Protein AF-A0A960G3W5-F1 (afdb_monomer_lite)

Secondary structure (DSSP, 8-state):
----------HHHHHHHHHHHHHHHHTPPPS--SS--HHHHHHHHHHHHHHHHHHHHHHHHHHHHTTHHHHTT-SSHHHHHHHHHT--HHHHHHHHHHHHHGGG-HHHHHHHHHTSS-HHHHHHHHHHHHTS-TTS-HHHHHHHHHHHHHHHTTS-HHHHHHHHHHHHHHH--HHHHHHHHHHHHHHHHHHHHHT-EEEEEE-SSS-EEEEEE--HHHHHHHHHHHHHHHS-----TT--TTTS----S---HHHHHHHHHHHHT-

Structure (mmCIF, N/CA/C/O backbone):
data_AF-A0A960G3W5-F1
#
_entry.id   AF-A0A960G3W5-F1
#
loop_
_atom_site.group_PDB
_atom_site.id
_atom_site.type_symbol
_atom_site.label_atom_id
_atom_site.label_alt_id
_atom_site.label_comp_id
_atom_site.label_asym_id
_atom_site.label_entity_id
_atom_site.label_seq_id
_atom_site.pdbx_PDB_ins_code
_atom_site.Cartn_x
_atom_site.Cartn_y
_atom_site.Cartn_z
_atom_site.occupancy
_atom_site.B_iso_or_equiv
_atom_site.auth_seq_id
_atom_site.auth_comp_id
_atom_site.auth_asym_id
_atom_site.auth_atom_id
_atom_site.pdbx_PDB_model_num
ATOM 1 N N . MET A 1 1 ? -25.927 31.455 -12.213 1.00 34.28 1 MET A N 1
ATOM 2 C CA . MET A 1 1 ? -24.634 30.912 -11.748 1.00 34.28 1 MET A CA 1
ATOM 3 C C . MET A 1 1 ? -24.948 29.846 -10.721 1.00 34.28 1 MET A C 1
ATOM 5 O O . MET A 1 1 ? -25.249 30.176 -9.584 1.00 34.28 1 MET A O 1
ATOM 9 N N . SER A 1 2 ? -25.055 28.601 -11.182 1.00 33.09 2 SER A N 1
ATOM 10 C CA . SER A 1 2 ? -25.478 27.469 -10.361 1.00 33.09 2 SER A CA 1
ATOM 11 C C . SER A 1 2 ? -24.277 26.974 -9.568 1.00 33.09 2 SER A C 1
ATOM 13 O O . SER A 1 2 ? -23.243 26.682 -10.166 1.00 33.09 2 SER A O 1
ATOM 15 N N . ALA A 1 3 ? -24.406 26.936 -8.244 1.00 38.06 3 ALA A N 1
ATOM 16 C CA . ALA A 1 3 ? -23.411 26.353 -7.361 1.00 38.06 3 ALA A CA 1
ATOM 17 C C . ALA A 1 3 ? -23.227 24.879 -7.734 1.00 38.06 3 ALA A C 1
ATOM 19 O O . ALA A 1 3 ? -24.182 24.099 -7.743 1.00 38.06 3 ALA A O 1
ATOM 20 N N . LEU A 1 4 ? -21.993 24.543 -8.089 1.00 36.53 4 LEU A N 1
ATOM 21 C CA . LEU A 1 4 ? -21.516 23.192 -8.306 1.00 36.53 4 LEU A CA 1
ATOM 22 C C . LEU A 1 4 ? -21.456 22.550 -6.914 1.00 36.53 4 LEU A C 1
ATOM 24 O O . LEU A 1 4 ? -20.493 22.714 -6.172 1.00 36.53 4 LEU A O 1
ATOM 28 N N . LEU A 1 5 ? -22.571 21.942 -6.502 1.00 37.31 5 LEU A N 1
ATOM 29 C CA . LEU A 1 5 ? -22.624 21.018 -5.374 1.00 37.31 5 LEU A CA 1
ATOM 30 C C . LEU A 1 5 ? -21.833 19.780 -5.793 1.00 37.31 5 LEU A C 1
ATOM 32 O O . LEU A 1 5 ? -22.400 18.783 -6.238 1.00 37.31 5 LEU A O 1
ATOM 36 N N . ASP A 1 6 ? -20.509 19.885 -5.712 1.00 41.75 6 ASP A N 1
ATOM 37 C CA . ASP A 1 6 ? -19.636 18.729 -5.756 1.00 41.75 6 ASP A CA 1
ATOM 38 C C . ASP A 1 6 ? -20.057 17.806 -4.616 1.00 41.75 6 ASP A C 1
ATOM 40 O O . ASP A 1 6 ? -19.996 18.155 -3.434 1.00 41.75 6 ASP A O 1
ATOM 44 N N . LEU A 1 7 ? -20.548 16.633 -5.007 1.00 40.25 7 LEU A N 1
ATOM 45 C CA . LEU A 1 7 ? -20.847 15.489 -4.159 1.00 40.25 7 LEU A CA 1
ATOM 46 C C . LEU A 1 7 ? -19.545 14.997 -3.511 1.00 40.25 7 LEU A C 1
ATOM 48 O O . LEU A 1 7 ? -19.016 13.934 -3.839 1.00 40.25 7 LEU A O 1
ATOM 52 N N . HIS A 1 8 ? -19.016 15.767 -2.563 1.00 49.59 8 HIS A N 1
ATOM 53 C CA . HIS A 1 8 ? -18.227 15.186 -1.497 1.00 49.59 8 HIS A CA 1
ATOM 54 C C . HIS A 1 8 ? -19.125 14.155 -0.796 1.00 49.59 8 HIS A C 1
ATOM 56 O O . HIS A 1 8 ? -20.301 14.449 -0.563 1.00 49.59 8 HIS A O 1
ATOM 62 N N . PRO A 1 9 ? -18.626 12.942 -0.483 1.00 54.41 9 PRO A N 1
ATOM 63 C CA . PRO A 1 9 ? -19.363 12.032 0.391 1.00 54.41 9 PRO A CA 1
ATOM 64 C C . PRO A 1 9 ? -19.787 12.842 1.612 1.00 54.41 9 PRO A C 1
ATOM 66 O O . PRO A 1 9 ? -18.921 13.515 2.170 1.00 54.41 9 PRO A O 1
ATOM 69 N N . ASP A 1 10 ? -21.084 12.853 1.946 1.00 63.94 10 ASP A N 1
ATOM 70 C CA . ASP A 1 10 ? -21.635 13.715 2.997 1.00 63.94 10 ASP A CA 1
ATOM 71 C C . ASP A 1 10 ? -20.718 13.648 4.220 1.00 63.94 10 ASP A C 1
ATOM 73 O O . ASP A 1 10 ? -20.622 12.617 4.896 1.00 63.94 10 ASP A O 1
ATOM 77 N N . ALA A 1 11 ? -19.946 14.719 4.424 1.00 69.31 11 ALA A N 1
ATOM 78 C CA . ALA A 1 11 ? -18.871 14.723 5.399 1.00 69.31 11 ALA A CA 1
ATOM 79 C C . ALA A 1 11 ? -19.450 14.458 6.793 1.00 69.31 11 ALA A C 1
ATOM 81 O O . ALA A 1 11 ? -18.806 13.799 7.607 1.00 69.31 11 ALA A O 1
ATOM 82 N N . ALA A 1 12 ? -20.698 14.881 7.028 1.00 76.06 12 ALA A N 1
ATOM 83 C CA . ALA A 1 12 ? -21.435 14.599 8.249 1.00 76.06 12 ALA A CA 1
ATOM 84 C C . ALA A 1 12 ? -21.692 13.094 8.430 1.00 76.06 12 ALA A C 1
ATOM 86 O O . ALA A 1 12 ? -21.477 12.565 9.520 1.00 76.06 12 ALA A O 1
ATOM 87 N N . GLY A 1 13 ? -22.069 12.385 7.363 1.00 85.12 13 GLY A N 1
ATOM 88 C CA . GLY A 1 13 ? -22.281 10.936 7.382 1.00 85.12 13 GLY A CA 1
ATOM 89 C C . GLY A 1 13 ? -21.006 10.143 7.689 1.00 85.12 13 GLY A C 1
ATOM 90 O O . GLY A 1 13 ? -21.018 9.255 8.544 1.00 85.12 13 GLY A O 1
ATOM 91 N N . VAL A 1 14 ? -19.883 10.478 7.042 1.00 86.62 14 VAL A N 1
ATOM 92 C CA . VAL A 1 14 ? -18.601 9.785 7.284 1.00 86.62 14 VAL A CA 1
ATOM 93 C C . VAL A 1 14 ? -18.054 10.090 8.680 1.00 86.62 14 VAL A C 1
ATOM 95 O O . VAL A 1 14 ? -17.610 9.175 9.373 1.00 86.62 14 VAL A O 1
ATOM 98 N N . LEU A 1 15 ? -18.110 11.351 9.121 1.00 90.12 15 LEU A N 1
ATOM 99 C CA . LEU A 1 15 ? -17.671 11.737 10.465 1.00 90.12 15 LEU A CA 1
ATOM 100 C C . LEU A 1 15 ? -18.545 11.102 11.554 1.00 90.12 15 LEU A C 1
ATOM 102 O O . LEU A 1 15 ? -18.005 10.630 12.551 1.00 90.12 15 LEU A O 1
ATOM 106 N N . GLY A 1 16 ? -19.863 11.022 11.350 1.00 91.00 16 GLY A N 1
ATOM 107 C CA . GLY A 1 16 ? -20.778 10.336 12.264 1.00 91.00 16 GLY A CA 1
ATOM 108 C C . GLY A 1 16 ? -20.486 8.837 12.379 1.00 91.00 16 GLY A C 1
ATOM 109 O O . GLY A 1 16 ? -20.438 8.300 13.484 1.00 91.00 16 GLY A O 1
ATOM 110 N N . MET A 1 17 ? -20.208 8.165 11.255 1.00 92.69 17 MET A N 1
ATOM 111 C CA . MET A 1 17 ? -19.790 6.759 11.255 1.00 92.69 17 MET A CA 1
ATOM 112 C C . MET A 1 17 ? -18.484 6.547 12.037 1.00 92.69 17 MET A C 1
ATOM 114 O O . MET A 1 17 ? -18.416 5.648 12.874 1.00 92.69 17 MET A O 1
ATOM 118 N N . LEU A 1 18 ? -17.468 7.387 11.815 1.00 93.81 18 LEU A N 1
ATOM 119 C CA . LEU A 1 18 ? -16.195 7.305 12.542 1.00 93.81 18 LEU A CA 1
ATOM 120 C C . LEU A 1 18 ? -16.357 7.614 14.037 1.00 93.81 18 LEU A C 1
ATOM 122 O O . LEU A 1 18 ? -15.737 6.947 14.862 1.00 93.81 18 LEU A O 1
ATOM 126 N N . ALA A 1 19 ? -17.220 8.567 14.400 1.00 93.06 19 ALA A N 1
ATOM 127 C CA . ALA A 1 19 ? -17.549 8.847 15.796 1.00 93.06 19 ALA A CA 1
ATOM 128 C C . ALA A 1 19 ? -18.177 7.626 16.491 1.00 93.06 19 ALA A C 1
ATOM 130 O O . ALA A 1 19 ? -17.801 7.306 17.615 1.00 93.06 19 ALA A O 1
ATOM 131 N N . GLY A 1 20 ? -19.063 6.896 15.803 1.00 94.62 20 GLY A N 1
ATOM 132 C CA . GLY A 1 20 ? -19.623 5.641 16.313 1.00 94.62 20 GLY A CA 1
ATOM 133 C C . GLY A 1 20 ? -18.569 4.547 16.525 1.00 94.62 20 GLY A C 1
ATOM 134 O O . GLY A 1 20 ? -18.624 3.831 17.520 1.00 94.62 20 GLY A O 1
ATOM 135 N N . VAL A 1 21 ? -17.577 4.444 15.633 1.00 93.81 21 VAL A N 1
ATOM 136 C CA . VAL A 1 21 ? -16.441 3.519 15.813 1.00 93.81 21 VAL A CA 1
ATOM 137 C C . VAL A 1 21 ? -15.617 3.892 17.046 1.00 93.81 21 VAL A C 1
ATOM 139 O O . VAL A 1 21 ? -15.270 3.006 17.820 1.00 93.81 21 VAL A O 1
ATOM 142 N N . HIS A 1 22 ? -15.320 5.179 17.248 1.00 94.38 22 HIS A N 1
ATOM 143 C CA . HIS A 1 22 ? -14.586 5.637 18.430 1.00 94.38 22 HIS A CA 1
ATOM 144 C C . HIS A 1 22 ? -15.340 5.339 19.729 1.00 94.38 22 HIS A C 1
ATOM 146 O O . HIS A 1 22 ? -14.754 4.740 20.621 1.00 94.38 22 HIS A O 1
ATOM 152 N N . ALA A 1 23 ? -16.642 5.632 19.789 1.00 94.56 23 ALA A N 1
ATOM 153 C CA . ALA A 1 23 ? -17.461 5.327 20.963 1.00 94.56 23 ALA A CA 1
ATOM 154 C C . ALA A 1 23 ? -17.452 3.826 21.315 1.00 94.56 23 ALA A C 1
ATOM 156 O O . ALA A 1 23 ? -17.259 3.463 22.469 1.00 94.56 23 ALA A O 1
ATOM 157 N N . LEU A 1 24 ? -17.575 2.940 20.317 1.00 92.88 24 LEU A N 1
ATOM 158 C CA . LEU A 1 24 ? -17.504 1.489 20.541 1.00 92.88 24 LEU A CA 1
ATOM 159 C C . LEU A 1 24 ? -16.140 1.018 21.067 1.00 92.88 24 LEU A C 1
ATOM 161 O O . LEU A 1 24 ? -16.081 0.031 21.795 1.00 92.88 24 LEU A O 1
ATOM 165 N N . LEU A 1 25 ? -15.050 1.676 20.663 1.00 91.19 25 LEU A N 1
ATOM 166 C CA . LEU A 1 25 ? -13.704 1.366 21.150 1.00 91.19 25 LEU A CA 1
ATOM 167 C C . LEU A 1 25 ? -13.476 1.900 22.568 1.00 91.19 25 LEU A C 1
ATOM 169 O O . LEU A 1 25 ? -12.817 1.225 23.354 1.00 91.19 25 LEU A O 1
ATOM 173 N N . ASP A 1 26 ? -14.025 3.071 22.890 1.00 91.88 26 ASP A N 1
ATOM 174 C CA . ASP A 1 26 ? -13.953 3.667 24.228 1.00 91.88 26 ASP A CA 1
ATOM 175 C C . ASP A 1 26 ? -14.746 2.837 25.258 1.00 91.88 26 ASP A C 1
ATOM 177 O O . ASP A 1 26 ? -14.299 2.673 26.393 1.00 91.88 26 ASP A O 1
ATOM 181 N N . ASP A 1 27 ? -15.877 2.252 24.843 1.00 90.12 27 ASP A N 1
ATOM 182 C CA . ASP A 1 27 ? -16.726 1.378 25.669 1.00 90.12 27 ASP A CA 1
ATOM 183 C C . ASP A 1 27 ? -16.237 -0.087 25.731 1.00 90.12 27 ASP A C 1
ATOM 185 O O . ASP A 1 27 ? -16.842 -0.923 26.412 1.00 90.12 27 ASP A O 1
ATOM 189 N N . ALA A 1 28 ? -15.171 -0.444 25.005 1.00 82.81 28 ALA A N 1
ATOM 190 C CA . ALA A 1 28 ? -14.722 -1.829 24.906 1.00 82.81 28 ALA A CA 1
ATOM 191 C C . ALA A 1 28 ? -14.193 -2.351 26.261 1.00 82.81 28 ALA A C 1
ATOM 193 O O . ALA A 1 28 ? -13.336 -1.713 26.880 1.00 82.81 28 ALA A O 1
ATOM 194 N N . PRO A 1 29 ? -14.637 -3.536 26.732 1.00 78.00 29 PRO A N 1
ATOM 195 C CA . PRO A 1 29 ? -14.073 -4.140 27.933 1.00 78.00 29 PRO A CA 1
ATOM 196 C C . PRO A 1 29 ? -12.589 -4.471 27.712 1.00 78.00 29 PRO A C 1
ATOM 198 O O . PRO A 1 29 ? -12.159 -4.736 26.587 1.00 78.00 29 PRO A O 1
ATOM 201 N N . GLY A 1 30 ? -11.803 -4.491 28.794 1.00 71.06 30 GLY A N 1
ATOM 202 C CA . GLY A 1 30 ? -10.408 -4.939 28.740 1.00 71.06 30 GLY A CA 1
ATOM 203 C C . GLY A 1 30 ? -10.281 -6.303 28.049 1.00 71.06 30 GLY A C 1
ATOM 204 O O . GLY A 1 30 ? -11.184 -7.136 28.137 1.00 71.06 30 GLY A O 1
ATOM 205 N N . VAL A 1 31 ? -9.168 -6.529 27.341 1.00 66.94 31 VAL A N 1
ATOM 206 C CA . VAL A 1 31 ? -8.920 -7.734 26.522 1.00 66.94 31 VAL A CA 1
ATOM 207 C C . VAL A 1 31 ? -8.603 -8.953 27.411 1.00 66.94 31 VAL A C 1
ATOM 209 O O . VAL A 1 31 ? -7.544 -9.564 27.305 1.00 66.94 31 VAL A O 1
ATOM 212 N N . GLU A 1 32 ? -9.510 -9.314 28.318 1.00 67.44 32 GLU A N 1
ATOM 213 C CA . GLU A 1 32 ? -9.459 -10.545 29.109 1.00 67.44 32 GLU A CA 1
ATOM 214 C C . GLU A 1 32 ? -10.428 -11.568 28.512 1.00 67.44 32 GLU A C 1
ATOM 216 O O . GLU A 1 32 ? -11.597 -11.682 28.876 1.00 67.44 32 GLU A O 1
ATOM 221 N N . LEU A 1 33 ? -9.928 -12.333 27.544 1.00 66.00 33 LEU A N 1
ATOM 222 C CA . LEU A 1 33 ? -10.631 -13.506 27.033 1.00 66.00 33 LEU A CA 1
ATOM 223 C C . LEU A 1 33 ? -10.430 -14.653 28.034 1.00 66.00 33 LEU A C 1
ATOM 225 O O . LEU A 1 33 ? -9.367 -15.261 28.077 1.00 66.00 33 LEU A O 1
ATOM 229 N N . VAL A 1 34 ? -11.445 -14.935 28.856 1.00 62.06 34 VAL A N 1
ATOM 230 C CA . VAL A 1 34 ? -11.399 -15.985 29.900 1.00 62.06 34 VAL A CA 1
ATOM 231 C C . VAL A 1 34 ? -11.371 -17.398 29.290 1.00 62.06 34 VAL A C 1
ATOM 233 O O . VAL A 1 34 ? -10.759 -18.315 29.829 1.00 62.06 34 VAL A O 1
ATOM 236 N N . SER A 1 35 ? -11.994 -17.564 28.124 1.00 60.56 35 SER A N 1
ATOM 237 C CA . SER A 1 35 ? -11.899 -18.740 27.256 1.00 60.56 35 SER A CA 1
ATOM 238 C C . SER A 1 35 ? -12.518 -18.360 25.912 1.00 60.56 35 SER A C 1
ATOM 240 O O . SER A 1 35 ? -13.734 -18.178 25.834 1.00 60.56 35 SER A O 1
ATOM 242 N N . GLY A 1 36 ? -11.724 -18.173 24.860 1.00 65.06 36 GLY A N 1
ATOM 243 C CA . GLY A 1 36 ? -12.270 -17.688 23.595 1.00 65.06 36 GLY A CA 1
ATOM 244 C C . GLY A 1 36 ? -11.386 -17.963 22.392 1.00 65.06 36 GLY A C 1
ATOM 245 O O . GLY A 1 36 ? -10.177 -18.146 22.506 1.00 65.06 36 GLY A O 1
ATOM 246 N N . ASP A 1 37 ? -12.024 -18.003 21.228 1.00 79.38 37 ASP A N 1
ATOM 247 C CA . ASP A 1 37 ? -11.399 -18.171 19.921 1.00 79.38 37 ASP A CA 1
ATOM 248 C C . ASP A 1 37 ? -10.609 -16.904 19.536 1.00 79.38 37 ASP A C 1
ATOM 250 O O . ASP A 1 37 ? -11.077 -16.043 18.786 1.00 79.38 37 ASP A O 1
ATOM 254 N N . TYR A 1 38 ? -9.397 -16.774 20.090 1.00 85.62 38 TYR A N 1
ATOM 255 C CA . TYR A 1 38 ? -8.466 -15.677 19.799 1.00 85.62 38 TYR A CA 1
ATOM 256 C C . TYR A 1 38 ? -8.210 -15.518 18.297 1.00 85.62 38 TYR A C 1
ATOM 258 O O . TYR A 1 38 ? -8.044 -14.399 17.819 1.00 85.62 38 TYR A O 1
ATOM 266 N N . ALA A 1 39 ? -8.210 -16.618 17.538 1.00 87.94 39 ALA A N 1
ATOM 267 C CA . ALA A 1 39 ? -8.012 -16.573 16.096 1.00 87.94 39 ALA A CA 1
ATOM 268 C C . ALA A 1 39 ? -9.183 -15.876 15.391 1.00 87.94 39 ALA A C 1
ATOM 270 O O . ALA A 1 39 ? -8.971 -15.096 14.465 1.00 87.94 39 ALA A O 1
ATOM 271 N N . THR A 1 40 ? -10.422 -16.112 15.820 1.00 89.50 40 THR A N 1
ATOM 272 C CA . THR A 1 40 ? -11.585 -15.368 15.315 1.00 89.50 40 THR A CA 1
ATOM 273 C C . THR A 1 40 ? -11.554 -13.903 15.736 1.00 89.50 40 THR A C 1
ATOM 275 O O . THR A 1 40 ? -11.779 -13.043 14.888 1.00 89.50 40 THR A O 1
ATOM 278 N N . ALA A 1 41 ? -11.198 -13.596 16.987 1.00 89.25 41 ALA A N 1
ATOM 279 C CA . ALA A 1 41 ? -11.085 -12.209 17.444 1.00 89.25 41 ALA A CA 1
ATOM 280 C C . ALA A 1 41 ? -10.046 -11.411 16.631 1.00 89.25 41 ALA A C 1
ATOM 282 O O . ALA A 1 41 ? -10.359 -10.335 16.126 1.00 89.25 41 ALA A O 1
ATOM 283 N N . VAL A 1 42 ? -8.841 -11.960 16.435 1.00 90.88 42 VAL A N 1
ATOM 284 C CA . VAL A 1 42 ? -7.788 -11.330 15.618 1.00 90.88 42 VAL A CA 1
ATOM 285 C C . VAL A 1 42 ? -8.250 -11.148 14.170 1.00 90.88 42 VAL A C 1
ATOM 287 O O . VAL A 1 42 ? -8.102 -10.059 13.622 1.00 90.88 42 VAL A O 1
ATOM 290 N N . ARG A 1 43 ? -8.889 -12.162 13.566 1.00 91.94 43 ARG A N 1
ATOM 291 C CA . ARG A 1 43 ? -9.410 -12.063 12.191 1.00 91.94 43 ARG A CA 1
ATOM 292 C C . ARG A 1 43 ? -10.479 -10.982 12.033 1.00 91.94 43 ARG A C 1
ATOM 294 O O . ARG A 1 43 ? -10.459 -10.268 11.034 1.00 91.94 43 ARG A O 1
ATOM 301 N N . GLU A 1 44 ? -11.400 -10.839 12.985 1.00 93.00 44 GLU A N 1
ATOM 302 C CA . GLU A 1 44 ? -12.423 -9.788 12.914 1.00 93.00 44 GLU A CA 1
ATOM 303 C C . GLU A 1 44 ? -11.835 -8.390 13.149 1.00 93.00 44 GLU A C 1
ATOM 305 O O . GLU A 1 44 ? -12.257 -7.439 12.486 1.00 93.00 44 GLU A O 1
ATOM 310 N N . VAL A 1 45 ? -10.819 -8.255 14.009 1.00 93.31 45 VAL A N 1
ATOM 311 C CA . VAL A 1 45 ? -10.068 -6.996 14.151 1.00 93.31 45 VAL A CA 1
ATOM 312 C C . VAL A 1 45 ? -9.364 -6.643 12.841 1.00 93.31 45 VAL A C 1
ATOM 314 O O . VAL A 1 45 ? -9.542 -5.533 12.343 1.00 93.31 45 VAL A O 1
ATOM 317 N N . ASP A 1 46 ? -8.637 -7.580 12.229 1.00 94.88 46 ASP A N 1
ATOM 318 C CA . ASP A 1 46 ? -7.960 -7.351 10.947 1.00 94.88 46 ASP A CA 1
ATOM 319 C C . ASP A 1 46 ? -8.951 -6.997 9.834 1.00 94.88 46 ASP A C 1
ATOM 321 O O . ASP A 1 46 ? -8.712 -6.086 9.034 1.00 94.88 46 ASP A O 1
ATOM 325 N N . ARG A 1 47 ? -10.113 -7.657 9.817 1.00 96.62 47 ARG A N 1
ATOM 326 C CA . ARG A 1 47 ? -11.209 -7.329 8.906 1.00 96.62 47 ARG A CA 1
ATOM 327 C C . ARG A 1 47 ? -11.723 -5.908 9.138 1.00 96.62 47 ARG A C 1
ATOM 329 O O . ARG A 1 47 ? -11.927 -5.176 8.170 1.00 96.62 47 ARG A O 1
ATOM 336 N N . ALA A 1 48 ? -11.926 -5.486 10.386 1.00 96.12 48 ALA A N 1
ATOM 337 C CA . ALA A 1 48 ? -12.340 -4.121 10.713 1.00 96.12 48 ALA A CA 1
ATOM 338 C C . ALA A 1 48 ? -11.279 -3.085 10.297 1.00 96.12 48 ALA A C 1
ATOM 340 O O . ALA A 1 48 ? -11.617 -2.070 9.682 1.00 96.12 48 ALA A O 1
ATOM 341 N N . VAL A 1 49 ? -9.996 -3.372 10.540 1.00 96.25 49 VAL A N 1
ATOM 342 C CA . VAL A 1 49 ? -8.861 -2.540 10.111 1.00 96.25 49 VAL A CA 1
ATOM 343 C C . VAL A 1 49 ? -8.829 -2.402 8.590 1.00 96.25 49 VAL A C 1
ATOM 345 O O . VAL A 1 49 ? -8.730 -1.283 8.088 1.00 96.25 49 VAL A O 1
ATOM 348 N N . ALA A 1 50 ? -8.974 -3.498 7.842 1.00 97.38 50 ALA A N 1
ATOM 349 C CA . ALA A 1 50 ? -9.003 -3.475 6.380 1.00 97.38 50 ALA A CA 1
ATOM 350 C C . ALA A 1 50 ? -10.157 -2.610 5.838 1.00 97.38 50 ALA A C 1
ATOM 352 O O . ALA A 1 50 ? -9.964 -1.795 4.933 1.00 97.38 50 ALA A O 1
ATOM 353 N N . ARG A 1 51 ? -11.344 -2.708 6.448 1.00 97.69 51 ARG A N 1
ATOM 354 C CA . ARG A 1 51 ? -12.510 -1.887 6.084 1.00 97.69 51 ARG A CA 1
ATOM 355 C C . ARG A 1 51 ? -12.281 -0.402 6.372 1.00 97.69 51 ARG A C 1
ATOM 357 O O . ARG A 1 51 ? -12.584 0.434 5.522 1.00 97.69 51 ARG A O 1
ATOM 364 N N . LEU A 1 52 ? -11.697 -0.063 7.523 1.00 96.50 52 LEU A N 1
ATOM 365 C CA . LEU A 1 52 ? -11.315 1.316 7.853 1.00 96.50 52 LEU A CA 1
ATOM 366 C C . LEU A 1 52 ? -10.225 1.851 6.915 1.00 96.50 52 LEU A C 1
ATOM 368 O O . LEU A 1 52 ? -10.284 3.008 6.495 1.00 96.50 52 LEU A O 1
ATOM 372 N N . GLN A 1 53 ? -9.263 1.014 6.520 1.00 97.25 53 GLN A N 1
ATOM 373 C CA . GLN A 1 53 ? -8.274 1.363 5.499 1.00 97.25 53 GLN A CA 1
ATOM 374 C C . GLN A 1 53 ? -8.939 1.648 4.148 1.00 97.25 53 GLN A C 1
ATOM 376 O O . GLN A 1 53 ? -8.559 2.612 3.487 1.00 97.25 53 GLN A O 1
ATOM 381 N N . ALA A 1 54 ? -9.966 0.883 3.764 1.00 96.94 54 ALA A N 1
ATOM 382 C CA . ALA A 1 54 ? -10.750 1.147 2.559 1.00 96.94 54 ALA A CA 1
ATOM 383 C C . ALA A 1 54 ? -11.403 2.541 2.596 1.00 96.94 54 ALA A C 1
ATOM 385 O O . ALA A 1 54 ? -11.300 3.298 1.630 1.00 96.94 54 ALA A O 1
ATOM 386 N N . VAL A 1 55 ? -12.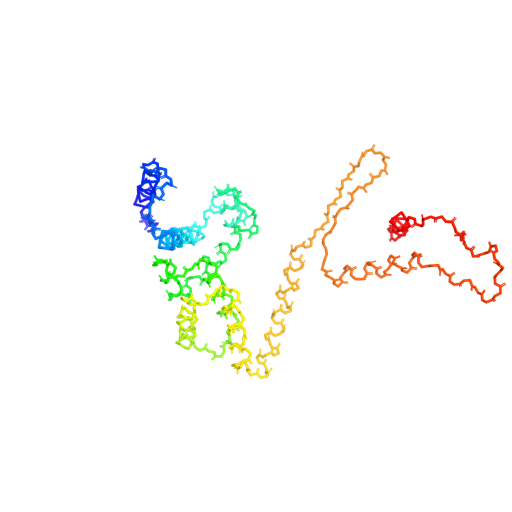030 2.901 3.725 1.00 96.00 55 VAL A N 1
ATOM 387 C CA . VAL A 1 55 ? -12.630 4.232 3.940 1.00 96.00 55 VAL A CA 1
ATOM 388 C C . VAL A 1 55 ? -11.564 5.323 3.855 1.00 96.00 55 VAL A C 1
ATOM 390 O O . VAL A 1 55 ? -11.745 6.309 3.142 1.00 96.00 55 VAL A O 1
ATOM 393 N N . ARG A 1 56 ? -10.418 5.132 4.521 1.00 95.88 56 ARG A N 1
ATOM 394 C CA . ARG A 1 56 ? -9.301 6.083 4.476 1.00 95.88 56 ARG A CA 1
ATOM 395 C C . ARG A 1 56 ? -8.798 6.300 3.050 1.00 95.88 56 ARG A C 1
ATOM 397 O O . ARG A 1 56 ? -8.635 7.446 2.646 1.00 95.88 56 ARG A O 1
ATOM 404 N N . LEU A 1 57 ? -8.559 5.235 2.286 1.00 97.19 57 LEU A N 1
ATOM 405 C CA . LEU A 1 57 ? -8.087 5.339 0.902 1.00 97.19 57 LEU A CA 1
ATOM 406 C C . LEU A 1 57 ? -9.125 6.024 0.003 1.00 97.19 57 LEU A C 1
ATOM 408 O O . LEU A 1 57 ? -8.753 6.855 -0.820 1.00 97.19 57 LEU A O 1
ATOM 412 N N . ALA A 1 58 ? -10.419 5.759 0.202 1.00 95.62 58 ALA A N 1
ATOM 413 C CA . ALA A 1 58 ? -11.484 6.457 -0.518 1.00 95.62 58 ALA A CA 1
ATOM 414 C C . ALA A 1 58 ? -11.504 7.969 -0.215 1.00 95.62 58 ALA A C 1
ATOM 416 O O . ALA A 1 58 ? -11.637 8.774 -1.137 1.00 95.62 58 ALA A O 1
ATOM 417 N N . LEU A 1 59 ? -11.314 8.362 1.052 1.00 94.69 59 LEU A N 1
ATOM 418 C CA . LEU A 1 59 ? -11.194 9.768 1.457 1.00 94.69 59 LEU A CA 1
ATOM 419 C C . LEU A 1 59 ? -9.945 10.433 0.872 1.00 94.69 59 LEU A C 1
ATOM 421 O O . LEU A 1 59 ? -10.020 11.566 0.410 1.00 94.69 59 LEU A O 1
ATOM 425 N N . VAL A 1 60 ? -8.812 9.727 0.848 1.00 96.12 60 VAL A N 1
ATOM 426 C CA . VAL A 1 60 ? -7.577 10.216 0.217 1.00 96.12 60 VAL A CA 1
ATOM 427 C C . VAL A 1 60 ? -7.788 10.442 -1.280 1.00 96.12 60 VAL A C 1
ATOM 429 O O . VAL A 1 60 ? -7.440 11.508 -1.775 1.00 96.12 60 VAL A O 1
ATOM 432 N N . ALA A 1 61 ? -8.413 9.496 -1.988 1.00 95.12 61 ALA A N 1
ATOM 433 C CA . ALA A 1 61 ? -8.729 9.656 -3.408 1.00 95.12 61 ALA A CA 1
ATOM 434 C C . ALA A 1 61 ? -9.710 10.816 -3.661 1.00 95.12 61 ALA A C 1
ATOM 436 O O . ALA A 1 61 ? -9.599 11.514 -4.664 1.00 95.12 61 ALA A O 1
ATOM 437 N N . ALA A 1 62 ? -10.679 11.032 -2.765 1.00 93.62 62 ALA A N 1
ATOM 438 C CA . ALA A 1 62 ? -11.599 12.163 -2.859 1.00 93.62 62 ALA A CA 1
ATOM 439 C C . ALA A 1 62 ? -10.894 13.508 -2.613 1.00 93.62 62 ALA A C 1
ATOM 441 O O . ALA A 1 62 ? -11.145 14.459 -3.345 1.00 93.62 62 ALA A O 1
ATOM 442 N N . ALA A 1 63 ? -9.994 13.578 -1.629 1.00 93.31 63 ALA A N 1
ATOM 443 C CA . ALA A 1 63 ? -9.194 14.770 -1.353 1.00 93.31 63 ALA A CA 1
ATOM 444 C C . ALA A 1 63 ? -8.226 15.105 -2.500 1.00 93.31 63 ALA A C 1
ATOM 446 O O . ALA A 1 63 ? -8.017 16.280 -2.790 1.00 93.31 63 ALA A O 1
ATOM 447 N N . ASP A 1 64 ? -7.673 14.081 -3.157 1.00 93.56 64 ASP A N 1
ATOM 448 C CA . ASP A 1 64 ? -6.834 14.234 -4.349 1.00 93.56 64 ASP A CA 1
ATOM 449 C C . ASP A 1 64 ? -7.625 14.840 -5.517 1.00 93.56 64 ASP A C 1
ATOM 451 O O . ASP A 1 64 ? -7.224 15.863 -6.063 1.00 93.56 64 ASP A O 1
ATOM 455 N N . ARG A 1 65 ? -8.807 14.282 -5.831 1.00 93.06 65 ARG A N 1
ATOM 456 C CA . ARG A 1 65 ? -9.695 14.803 -6.891 1.00 93.06 65 ARG A CA 1
ATOM 457 C C . ARG A 1 65 ? -10.207 16.217 -6.629 1.00 93.06 65 ARG A C 1
ATOM 459 O O . ARG A 1 65 ? -10.422 16.959 -7.576 1.00 93.06 65 ARG A O 1
ATOM 466 N N . ALA A 1 66 ? -10.426 16.568 -5.366 1.00 92.19 66 ALA A N 1
ATOM 467 C CA . ALA A 1 66 ? -10.849 17.907 -4.965 1.00 92.19 66 ALA A CA 1
ATOM 468 C C . ALA A 1 66 ? -9.673 18.889 -4.805 1.00 92.19 66 ALA A C 1
ATOM 470 O O . ALA A 1 66 ? -9.870 19.998 -4.315 1.00 92.19 66 ALA A O 1
ATOM 471 N N . GLU A 1 67 ? -8.448 18.473 -5.152 1.00 91.38 67 GLU A N 1
ATOM 472 C CA . GLU A 1 67 ? -7.231 19.291 -5.091 1.00 91.38 67 GLU A CA 1
ATOM 473 C C . GLU A 1 67 ? -7.015 19.976 -3.724 1.00 91.38 67 GLU A C 1
ATOM 475 O O . GLU A 1 67 ? -6.459 21.074 -3.623 1.00 91.38 67 GLU A O 1
ATOM 480 N N . VAL A 1 68 ? -7.407 19.306 -2.629 1.00 91.56 68 VAL A N 1
ATOM 481 C CA . VAL A 1 68 ? -7.383 19.864 -1.259 1.00 91.56 68 VAL A CA 1
ATOM 482 C C . VAL A 1 68 ? -5.984 20.347 -0.864 1.00 91.56 68 VAL A C 1
ATOM 484 O O . VAL A 1 68 ? -5.828 21.339 -0.145 1.00 91.56 68 VAL A O 1
ATOM 487 N N . ALA A 1 69 ? -4.947 19.664 -1.353 1.00 87.69 69 ALA A N 1
ATOM 488 C CA . ALA A 1 69 ? -3.563 20.055 -1.131 1.00 87.69 69 ALA A CA 1
ATOM 489 C C . ALA A 1 69 ? -3.232 21.424 -1.743 1.00 87.69 69 ALA A C 1
ATOM 491 O O . ALA A 1 69 ? -2.622 22.247 -1.059 1.00 87.69 69 ALA A O 1
ATOM 492 N N . ALA A 1 70 ? -3.670 21.684 -2.980 1.00 83.62 70 ALA A N 1
ATOM 493 C CA . ALA A 1 70 ? -3.440 22.954 -3.664 1.00 83.62 70 ALA A CA 1
ATOM 494 C C . ALA A 1 70 ? -4.167 24.097 -2.943 1.00 83.62 70 ALA A C 1
ATOM 496 O O . ALA A 1 70 ? -3.549 25.113 -2.623 1.00 83.62 70 ALA A O 1
ATOM 497 N N . GLY A 1 71 ? -5.432 23.881 -2.560 1.00 82.19 71 GLY A N 1
ATOM 498 C CA . GLY A 1 71 ? -6.207 24.838 -1.758 1.00 82.19 71 GLY A CA 1
ATOM 499 C C . GLY A 1 71 ? -5.608 25.132 -0.374 1.00 82.19 71 GLY A C 1
ATOM 500 O O . GLY A 1 71 ? -5.877 26.179 0.209 1.00 82.19 71 GLY A O 1
ATOM 501 N N . SER A 1 72 ? -4.751 24.243 0.136 1.00 83.62 72 SER A N 1
ATOM 502 C CA . SER A 1 72 ? -4.055 24.387 1.423 1.00 83.62 72 SER A CA 1
ATOM 503 C C . SER A 1 72 ? -2.597 24.859 1.289 1.00 83.62 72 SER A C 1
ATOM 505 O O . SER A 1 72 ? -1.861 24.844 2.280 1.00 83.62 72 SER A O 1
ATOM 507 N N . GLY A 1 73 ? -2.145 25.229 0.083 1.00 87.38 73 GLY A N 1
ATOM 508 C CA . GLY A 1 73 ? -0.769 25.672 -0.183 1.00 87.38 73 GLY A CA 1
ATOM 509 C C . GLY A 1 73 ? 0.291 24.571 -0.043 1.00 87.38 73 GLY A C 1
ATOM 510 O O . GLY A 1 73 ? 1.456 24.859 0.228 1.00 87.38 73 GLY A O 1
ATOM 511 N N . MET A 1 74 ? -0.099 23.302 -0.171 1.00 87.31 74 MET A N 1
ATOM 512 C CA . MET A 1 74 ? 0.795 22.151 -0.040 1.00 87.31 74 MET A CA 1
ATOM 513 C C . MET A 1 74 ? 1.198 21.632 -1.420 1.00 87.31 74 MET A C 1
ATOM 515 O O . MET A 1 74 ? 0.420 21.688 -2.366 1.00 87.31 74 MET A O 1
ATOM 519 N N . SER A 1 75 ? 2.402 21.066 -1.534 1.00 87.94 75 SER A N 1
ATOM 520 C CA . SER A 1 75 ? 2.963 20.613 -2.818 1.00 87.94 75 SER A CA 1
ATOM 521 C C . SER A 1 75 ? 2.247 19.415 -3.457 1.00 87.94 75 SER A C 1
ATOM 523 O O . SER A 1 75 ? 2.568 19.045 -4.582 1.00 87.94 75 SER A O 1
ATOM 525 N N . GLY A 1 76 ? 1.303 18.787 -2.753 1.00 92.00 76 GLY A N 1
ATOM 526 C CA . GLY A 1 76 ? 0.484 17.693 -3.267 1.00 92.00 76 GLY A CA 1
ATOM 527 C C . GLY A 1 76 ? -0.192 16.892 -2.156 1.00 92.00 76 GLY A C 1
ATOM 528 O O . GLY A 1 76 ? 0.106 17.057 -0.967 1.00 92.00 76 GLY A O 1
ATOM 529 N N . THR A 1 77 ? -1.087 15.983 -2.542 1.00 92.94 77 THR A N 1
ATOM 530 C CA . THR A 1 77 ? -1.914 15.189 -1.616 1.00 92.94 77 THR A CA 1
ATOM 531 C C . THR A 1 77 ? -1.084 14.334 -0.661 1.00 92.94 77 THR A C 1
ATOM 533 O O . THR A 1 77 ? -1.461 14.159 0.494 1.00 92.94 77 THR A O 1
ATOM 536 N N . GLY A 1 78 ? 0.101 13.872 -1.077 1.00 93.12 78 GLY A N 1
ATOM 537 C CA . GLY A 1 78 ? 1.031 13.162 -0.192 1.00 93.12 78 GLY A CA 1
ATOM 538 C C . GLY A 1 78 ? 1.560 14.035 0.954 1.00 93.12 78 GLY A C 1
ATOM 539 O O . GLY A 1 78 ? 1.597 13.589 2.102 1.00 93.12 78 GLY A O 1
ATOM 540 N N . ALA A 1 79 ? 1.922 15.292 0.673 1.00 90.06 79 ALA A N 1
ATOM 541 C CA . ALA A 1 79 ? 2.366 16.243 1.695 1.00 90.06 79 ALA A CA 1
ATOM 542 C C . ALA A 1 79 ? 1.214 16.628 2.637 1.00 90.06 79 ALA A C 1
ATOM 544 O O . ALA A 1 79 ? 1.398 16.690 3.855 1.00 90.06 79 ALA A O 1
ATOM 545 N N . TRP A 1 80 ? 0.014 16.811 2.080 1.00 95.44 80 TRP A N 1
ATOM 546 C CA . TRP A 1 80 ? -1.205 17.047 2.850 1.00 95.44 80 TRP A CA 1
ATOM 547 C C . TRP A 1 80 ? -1.539 15.884 3.792 1.00 95.44 80 TRP A C 1
ATOM 549 O O . TRP A 1 80 ? -1.676 16.083 5.001 1.00 95.44 80 TRP A O 1
ATOM 559 N N . LEU A 1 81 ? -1.560 14.651 3.280 1.00 95.69 81 LEU A N 1
ATOM 560 C CA . LEU A 1 81 ? -1.852 13.455 4.068 1.00 95.69 81 LEU A CA 1
ATOM 561 C C . LEU A 1 81 ? -0.794 13.209 5.154 1.00 95.69 81 LEU A C 1
ATOM 563 O O . LEU A 1 81 ? -1.140 12.850 6.282 1.00 95.69 81 LEU A O 1
ATOM 567 N N . SER A 1 82 ? 0.488 13.431 4.837 1.00 95.06 82 SER A N 1
ATOM 568 C CA . SER A 1 82 ? 1.594 13.339 5.801 1.00 95.06 82 SER A CA 1
ATOM 569 C C . SER A 1 82 ? 1.391 14.292 6.979 1.00 95.06 82 SER A C 1
ATOM 571 O O . SER A 1 82 ? 1.501 13.867 8.129 1.00 95.06 82 SER A O 1
ATOM 573 N N . LYS A 1 83 ? 1.015 15.551 6.708 1.00 95.12 83 LYS A N 1
ATOM 574 C CA . LYS A 1 83 ? 0.730 16.546 7.750 1.00 95.12 83 LYS A CA 1
ATOM 575 C C . LYS A 1 83 ? -0.480 16.148 8.594 1.00 95.12 83 LYS A C 1
ATOM 577 O O . LYS A 1 83 ? -0.400 16.207 9.817 1.00 95.12 83 LYS A O 1
ATOM 582 N N . GLN A 1 84 ? -1.568 15.704 7.961 1.00 94.56 84 GLN A N 1
ATOM 583 C CA . GLN A 1 84 ? -2.810 15.364 8.660 1.00 94.56 84 GLN A CA 1
ATOM 584 C C . GLN A 1 84 ? -2.674 14.126 9.559 1.00 94.56 84 GLN A C 1
ATOM 586 O O . GLN A 1 84 ? -3.283 14.060 10.623 1.00 94.56 84 GLN A O 1
ATOM 591 N N . THR A 1 85 ? -1.875 13.141 9.141 1.00 93.06 85 THR A N 1
ATOM 592 C CA . THR A 1 85 ? -1.758 11.848 9.841 1.00 93.06 85 THR A CA 1
ATOM 593 C C . THR A 1 85 ? -0.454 11.670 10.612 1.00 93.06 85 THR A C 1
ATOM 595 O O . THR A 1 85 ? -0.259 10.635 11.240 1.00 93.06 85 THR A O 1
ATOM 598 N N . ARG A 1 86 ? 0.431 12.678 10.598 1.00 94.12 86 ARG A N 1
ATOM 599 C CA . ARG A 1 86 ? 1.764 12.645 11.229 1.00 94.12 86 ARG A CA 1
ATOM 600 C C . ARG A 1 86 ? 2.616 11.439 10.801 1.00 94.12 86 ARG A C 1
ATOM 602 O O . ARG A 1 86 ? 3.461 10.968 11.555 1.00 94.12 86 ARG A O 1
ATOM 609 N N . THR A 1 87 ? 2.409 10.936 9.585 1.00 91.00 87 THR A N 1
ATOM 610 C CA . THR A 1 87 ? 3.214 9.855 8.999 1.00 91.00 87 THR A CA 1
ATOM 611 C C . THR A 1 87 ? 4.334 10.413 8.131 1.00 91.00 87 THR A C 1
ATOM 613 O O . THR A 1 87 ? 4.285 11.563 7.696 1.00 91.00 87 THR A O 1
ATOM 616 N N . THR A 1 88 ? 5.310 9.577 7.777 1.00 90.06 88 THR A N 1
ATOM 617 C CA . THR A 1 88 ? 6.360 9.968 6.827 1.00 90.06 88 THR A CA 1
ATOM 618 C C . THR A 1 88 ? 5.774 10.290 5.449 1.00 90.06 88 THR A C 1
ATOM 620 O O . THR A 1 88 ? 4.748 9.733 5.044 1.00 90.06 88 THR A O 1
ATOM 623 N N . GLY A 1 89 ? 6.458 11.153 4.692 1.00 85.38 89 GLY A N 1
ATOM 624 C CA . GLY A 1 89 ? 6.064 11.474 3.317 1.00 85.38 89 GLY A CA 1
ATOM 625 C C . GLY A 1 89 ? 6.025 10.242 2.405 1.00 85.38 89 GLY A C 1
ATOM 626 O O . GLY A 1 89 ? 5.130 10.127 1.578 1.00 85.38 89 GLY A O 1
ATOM 627 N N . ALA A 1 90 ? 6.928 9.274 2.605 1.00 85.19 90 ALA A N 1
ATOM 628 C CA . ALA A 1 90 ? 6.938 8.024 1.843 1.00 85.19 90 ALA A CA 1
ATOM 629 C C . ALA A 1 90 ? 5.700 7.153 2.123 1.00 85.19 90 ALA A C 1
ATOM 631 O O . ALA A 1 90 ? 5.093 6.629 1.190 1.00 85.19 90 ALA A O 1
ATOM 632 N N . ALA A 1 91 ? 5.296 7.030 3.393 1.00 85.81 91 ALA A N 1
ATOM 633 C CA . ALA A 1 91 ? 4.085 6.301 3.761 1.00 85.81 91 ALA A CA 1
ATOM 634 C C . ALA A 1 91 ? 2.833 6.981 3.187 1.00 85.81 91 ALA A C 1
ATOM 636 O O . ALA A 1 91 ? 1.976 6.311 2.613 1.00 85.81 91 ALA A O 1
ATOM 637 N N . ALA A 1 92 ? 2.755 8.311 3.277 1.00 92.81 92 ALA A N 1
ATOM 638 C CA . ALA A 1 92 ? 1.649 9.079 2.717 1.00 92.81 92 ALA A CA 1
ATOM 639 C C . ALA A 1 92 ? 1.580 8.968 1.184 1.00 92.81 92 ALA A C 1
ATOM 641 O O . ALA A 1 92 ? 0.514 8.695 0.641 1.00 92.81 92 ALA A O 1
ATOM 642 N N . ALA A 1 93 ? 2.711 9.098 0.486 1.00 90.94 93 ALA A N 1
ATOM 643 C CA . ALA A 1 93 ? 2.777 8.951 -0.967 1.00 90.94 93 ALA A CA 1
ATOM 644 C C . ALA A 1 93 ? 2.345 7.550 -1.431 1.00 90.94 93 ALA A C 1
ATOM 646 O O . ALA A 1 93 ? 1.589 7.432 -2.390 1.00 90.94 93 ALA A O 1
ATOM 647 N N . SER A 1 94 ? 2.761 6.494 -0.722 1.00 91.50 94 SER A N 1
ATOM 648 C CA . SER A 1 94 ? 2.323 5.120 -1.003 1.00 91.50 94 SER A CA 1
ATOM 649 C C . SER A 1 94 ? 0.803 4.958 -0.863 1.00 91.50 94 SER A C 1
ATOM 651 O O . SER A 1 94 ? 0.159 4.340 -1.708 1.00 91.50 94 SER A O 1
ATOM 653 N N . GLN A 1 95 ? 0.203 5.573 0.161 1.00 95.81 95 GLN A N 1
ATOM 654 C CA . GLN A 1 95 ? -1.250 5.551 0.363 1.00 95.81 95 GLN A CA 1
ATOM 655 C C . GLN A 1 95 ? -2.003 6.325 -0.724 1.00 95.81 95 GLN A C 1
ATOM 657 O O . GLN A 1 95 ? -3.027 5.843 -1.191 1.00 95.81 95 GLN A O 1
ATOM 662 N N . VAL A 1 96 ? -1.491 7.482 -1.159 1.00 96.56 96 VAL A N 1
ATOM 663 C CA . VAL A 1 96 ? -2.067 8.239 -2.287 1.00 96.56 96 VAL A CA 1
ATOM 664 C C . VAL A 1 96 ? -1.990 7.424 -3.580 1.00 96.56 96 VAL A C 1
ATOM 666 O O . VAL A 1 96 ? -2.987 7.303 -4.284 1.00 96.56 96 VAL A O 1
ATOM 669 N N . ALA A 1 97 ? -0.845 6.794 -3.859 1.00 95.38 97 ALA A N 1
ATOM 670 C CA . ALA A 1 97 ? -0.679 5.946 -5.036 1.00 95.38 97 ALA A CA 1
ATOM 671 C C . ALA A 1 97 ? -1.641 4.745 -5.025 1.00 95.38 97 ALA A C 1
ATOM 673 O O . ALA A 1 97 ? -2.279 4.462 -6.037 1.00 95.38 97 ALA A O 1
ATOM 674 N N . LEU A 1 98 ? -1.789 4.069 -3.879 1.00 97.69 98 LEU A N 1
ATOM 675 C CA . LEU A 1 98 ? -2.748 2.974 -3.728 1.00 97.69 98 LEU A CA 1
ATOM 676 C C . LEU A 1 98 ? -4.194 3.463 -3.894 1.00 97.69 98 LEU A C 1
ATOM 678 O O . LEU A 1 98 ? -4.974 2.828 -4.596 1.00 97.69 98 LEU A O 1
ATOM 682 N N . ALA A 1 99 ? -4.546 4.597 -3.285 1.00 97.38 99 ALA A N 1
ATOM 683 C CA . ALA A 1 99 ? -5.874 5.192 -3.394 1.00 97.38 99 ALA A CA 1
ATOM 684 C C . ALA A 1 99 ? -6.246 5.512 -4.852 1.00 97.38 99 ALA A C 1
ATOM 686 O O . ALA A 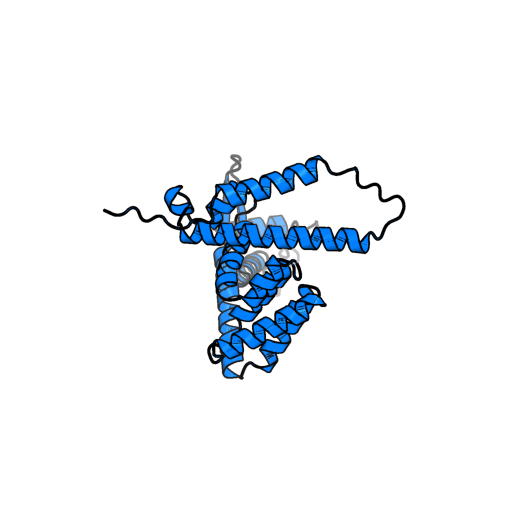1 99 ? -7.368 5.228 -5.268 1.00 97.38 99 ALA A O 1
ATOM 687 N N . GLY A 1 100 ? -5.297 6.040 -5.633 1.00 96.00 100 GLY A N 1
ATOM 688 C CA . GLY A 1 100 ? -5.469 6.271 -7.068 1.00 96.00 100 GLY A CA 1
ATOM 689 C C . GLY A 1 100 ? -5.595 4.972 -7.869 1.00 96.00 100 GLY A C 1
ATOM 690 O O . GLY A 1 100 ? -6.513 4.835 -8.672 1.00 96.00 100 GLY A O 1
ATOM 691 N N . ALA A 1 101 ? -4.729 3.985 -7.613 1.00 96.38 101 ALA A N 1
ATOM 692 C CA . ALA A 1 101 ? -4.746 2.705 -8.327 1.00 96.38 101 ALA A CA 1
ATOM 693 C C . ALA A 1 101 ? -6.049 1.912 -8.121 1.00 96.38 101 ALA A C 1
ATOM 695 O O . ALA A 1 101 ? -6.516 1.236 -9.034 1.00 96.38 101 ALA A O 1
ATOM 696 N N . LEU A 1 102 ? -6.674 2.018 -6.943 1.00 97.19 102 LEU A N 1
ATOM 697 C CA . LEU A 1 102 ? -7.947 1.347 -6.660 1.00 97.19 102 LEU A CA 1
ATOM 698 C C . LEU A 1 102 ? -9.121 1.858 -7.513 1.00 97.19 102 LEU A C 1
ATOM 700 O O . LEU A 1 102 ? -10.133 1.166 -7.605 1.00 97.19 102 LEU A O 1
ATOM 704 N N . ALA A 1 103 ? -9.006 3.025 -8.157 1.00 92.50 103 ALA A N 1
ATOM 705 C CA . ALA A 1 103 ? -10.034 3.525 -9.071 1.00 92.50 103 ALA A CA 1
ATOM 706 C C . ALA A 1 103 ? -10.179 2.659 -10.335 1.00 92.50 103 ALA A C 1
ATOM 708 O O . ALA A 1 103 ? -11.276 2.564 -10.879 1.00 92.50 103 ALA A O 1
ATOM 709 N N . SER A 1 104 ? -9.099 2.004 -10.772 1.00 94.25 104 SER A N 1
ATOM 710 C CA . SER A 1 104 ? -9.086 1.089 -11.922 1.00 94.25 104 SER A CA 1
ATOM 711 C C . SER A 1 104 ? -9.118 -0.389 -11.518 1.00 94.25 104 SER A C 1
ATOM 713 O O . SER A 1 104 ? -8.866 -1.247 -12.355 1.00 94.25 104 SER A O 1
ATOM 715 N N . LEU A 1 105 ? -9.362 -0.687 -10.236 1.00 97.44 105 LEU A N 1
ATOM 716 C CA . LEU A 1 105 ? -9.335 -2.038 -9.664 1.00 97.44 105 LEU A CA 1
ATOM 717 C C . LEU A 1 105 ? -10.598 -2.288 -8.817 1.00 97.44 105 LEU A C 1
ATOM 719 O O . LEU A 1 105 ? -10.541 -2.300 -7.576 1.00 97.44 105 LEU A O 1
ATOM 723 N N . PRO A 1 106 ? -11.778 -2.407 -9.461 1.00 97.12 106 PRO A N 1
ATOM 724 C CA . PRO A 1 106 ? -13.057 -2.499 -8.765 1.00 97.12 106 PRO A CA 1
ATOM 725 C C . PRO A 1 106 ? -13.187 -3.749 -7.883 1.00 97.12 106 PRO A C 1
ATOM 727 O O . PRO A 1 106 ? -13.745 -3.637 -6.784 1.00 97.12 106 PRO A O 1
ATOM 730 N N . ALA A 1 107 ? -12.661 -4.906 -8.303 1.00 98.19 107 ALA A N 1
ATOM 731 C CA . ALA A 1 107 ? -12.738 -6.146 -7.525 1.00 98.19 107 ALA A CA 1
ATOM 732 C C . ALA A 1 107 ? -11.870 -6.063 -6.258 1.00 98.19 107 ALA A C 1
ATOM 734 O O . ALA A 1 107 ? -12.311 -6.407 -5.158 1.00 98.19 107 ALA A O 1
ATOM 735 N N . THR A 1 108 ? -10.670 -5.502 -6.382 1.00 98.50 108 THR A N 1
ATOM 736 C CA . THR A 1 108 ? -9.719 -5.266 -5.290 1.00 98.50 108 THR A CA 1
ATOM 737 C C . THR A 1 108 ? -10.279 -4.255 -4.299 1.00 98.50 108 THR A C 1
ATOM 739 O O . THR A 1 108 ? -10.274 -4.487 -3.087 1.00 98.50 108 THR A O 1
ATOM 742 N N . GLY A 1 109 ? -10.822 -3.143 -4.804 1.00 97.94 109 GLY A N 1
ATOM 743 C CA . GLY A 1 109 ? -11.479 -2.136 -3.978 1.00 97.94 109 GLY A CA 1
ATOM 744 C C . GLY A 1 109 ? -12.682 -2.708 -3.225 1.00 97.94 109 GLY A C 1
ATOM 745 O O . GLY A 1 109 ? -12.872 -2.400 -2.047 1.00 97.94 109 GLY A O 1
ATOM 746 N N . ALA A 1 110 ? -13.482 -3.565 -3.866 1.00 98.19 110 ALA A N 1
ATOM 747 C CA . ALA A 1 110 ? -14.596 -4.251 -3.217 1.00 98.19 110 ALA A CA 1
ATOM 748 C C . ALA A 1 110 ? -14.118 -5.219 -2.127 1.00 98.19 110 ALA A C 1
ATOM 750 O O . ALA A 1 110 ? -14.649 -5.174 -1.017 1.00 98.19 110 ALA A O 1
ATOM 751 N N . ALA A 1 111 ? -13.105 -6.040 -2.400 1.00 98.25 111 ALA A N 1
ATOM 752 C CA . ALA A 1 111 ? -12.543 -6.978 -1.431 1.00 98.25 111 ALA A CA 1
ATOM 753 C C . ALA A 1 111 ? -12.003 -6.259 -0.180 1.00 98.25 111 ALA A C 1
ATOM 755 O O . ALA A 1 111 ? -12.304 -6.650 0.951 1.00 98.25 111 ALA A O 1
ATOM 756 N N . LEU A 1 112 ? -11.289 -5.143 -0.367 1.00 98.19 112 LEU A N 1
ATOM 757 C CA . LEU A 1 112 ? -10.794 -4.320 0.737 1.00 98.19 112 LEU A CA 1
ATOM 758 C C . LEU A 1 112 ? -11.947 -3.705 1.554 1.00 98.19 112 LEU A C 1
ATOM 760 O O . LEU A 1 112 ? -11.930 -3.754 2.783 1.00 98.19 112 LEU A O 1
ATOM 764 N N . ARG A 1 113 ? -13.002 -3.197 0.895 1.00 97.94 113 ARG A N 1
ATOM 765 C CA . ARG A 1 113 ? -14.205 -2.659 1.570 1.00 97.94 113 ARG A CA 1
ATOM 766 C C . ARG A 1 113 ? -14.993 -3.701 2.367 1.00 97.94 113 ARG A C 1
ATOM 768 O O . ARG A 1 113 ? -15.669 -3.329 3.323 1.00 97.94 113 ARG A O 1
ATOM 775 N N . HIS A 1 114 ? -14.924 -4.978 1.992 1.00 97.31 114 HIS A N 1
ATOM 776 C CA . HIS A 1 114 ? -15.517 -6.080 2.761 1.00 97.31 114 HIS A CA 1
ATOM 777 C C . HIS A 1 114 ? -14.580 -6.614 3.858 1.00 97.31 114 HIS A C 1
ATOM 779 O O . HIS A 1 114 ? -15.021 -7.374 4.728 1.00 97.31 114 HIS A O 1
ATOM 785 N N . GLY A 1 115 ? -13.307 -6.204 3.827 1.00 97.31 115 GLY A N 1
ATOM 786 C CA . GLY A 1 115 ? -12.240 -6.692 4.693 1.00 97.31 115 GLY A CA 1
ATOM 787 C C . GLY A 1 115 ? -11.833 -8.136 4.402 1.00 97.31 115 GLY A C 1
ATOM 788 O O . GLY A 1 115 ? -11.302 -8.802 5.281 1.00 97.31 115 GLY A O 1
ATOM 789 N N . THR A 1 116 ? -12.099 -8.644 3.192 1.00 97.12 116 THR A N 1
ATOM 790 C CA . THR A 1 116 ? -11.670 -9.994 2.783 1.00 97.12 116 THR A CA 1
ATOM 791 C C . THR A 1 116 ? -10.195 -10.039 2.392 1.00 97.12 116 THR A C 1
ATOM 793 O O . THR A 1 116 ? -9.616 -11.117 2.341 1.00 97.12 116 THR A O 1
ATOM 796 N N . VAL A 1 117 ? -9.594 -8.882 2.101 1.00 97.69 117 VAL A N 1
ATOM 797 C CA . VAL A 1 117 ? -8.157 -8.706 1.854 1.00 97.69 117 VAL A CA 1
ATOM 798 C C . VAL A 1 117 ? -7.668 -7.452 2.581 1.00 97.69 117 VAL A C 1
ATOM 800 O O . VAL A 1 117 ? -8.433 -6.507 2.777 1.00 97.69 117 VAL A O 1
ATOM 803 N N . SER A 1 118 ? -6.393 -7.427 2.968 1.00 97.69 118 SER A N 1
ATOM 804 C CA . SER A 1 118 ? -5.763 -6.261 3.608 1.00 97.69 118 SER A CA 1
ATOM 805 C C . SER A 1 118 ? -5.304 -5.209 2.585 1.00 97.69 118 SER A C 1
ATOM 807 O O . SER A 1 118 ? -5.174 -5.498 1.393 1.00 97.69 118 SER A O 1
ATOM 809 N N . ALA A 1 119 ? -4.983 -3.987 3.032 1.00 96.50 119 ALA A N 1
ATOM 810 C CA . ALA A 1 119 ? -4.417 -2.967 2.140 1.00 96.50 119 ALA A CA 1
ATOM 811 C C . ALA A 1 119 ? -3.053 -3.371 1.548 1.00 96.50 119 ALA A C 1
ATOM 813 O O . ALA A 1 119 ? -2.694 -2.913 0.465 1.00 96.50 119 ALA A O 1
ATOM 814 N N . GLU A 1 120 ? -2.300 -4.245 2.223 1.00 96.75 120 GLU A N 1
ATOM 815 C CA . GLU A 1 120 ? -1.046 -4.775 1.683 1.00 96.75 120 GLU A CA 1
ATOM 816 C C . GLU A 1 120 ? -1.297 -5.712 0.494 1.00 96.75 120 GLU A C 1
ATOM 818 O O . GLU A 1 120 ? -0.627 -5.586 -0.531 1.00 96.75 120 GLU A O 1
ATOM 823 N N . HIS A 1 121 ? -2.310 -6.584 0.577 1.00 98.12 121 HIS A 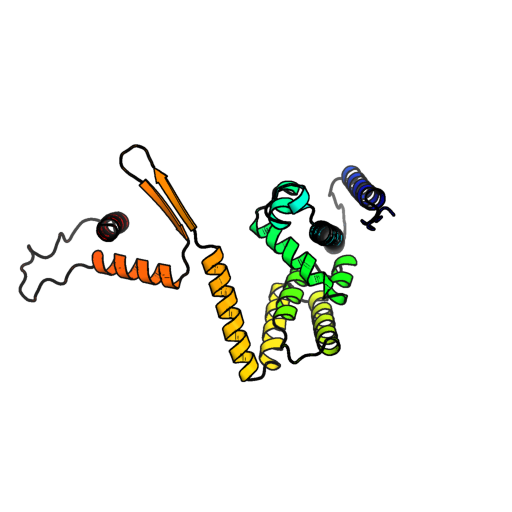N 1
ATOM 824 C CA . HIS A 1 121 ? -2.756 -7.379 -0.571 1.00 98.12 121 HIS A CA 1
ATOM 825 C C . HIS A 1 121 ? -3.206 -6.482 -1.722 1.00 98.12 121 HIS A C 1
ATOM 827 O O . HIS A 1 121 ? -2.771 -6.675 -2.854 1.00 98.12 121 HIS A O 1
ATOM 833 N N . ALA A 1 122 ? -4.014 -5.459 -1.432 1.00 98.19 122 ALA A N 1
ATOM 834 C CA . ALA A 1 122 ? -4.450 -4.501 -2.442 1.00 98.19 122 ALA A CA 1
ATOM 835 C C . ALA A 1 122 ? -3.262 -3.803 -3.130 1.00 98.19 122 ALA A C 1
ATOM 837 O O . ALA A 1 122 ? -3.265 -3.647 -4.349 1.00 98.19 122 ALA A O 1
ATOM 838 N N . ALA A 1 123 ? -2.212 -3.448 -2.381 1.00 97.56 123 ALA A N 1
ATOM 839 C CA . ALA A 1 123 ? -0.986 -2.884 -2.942 1.00 97.56 123 ALA A CA 1
ATOM 840 C C . ALA A 1 123 ? -0.226 -3.873 -3.839 1.00 97.56 123 ALA A C 1
ATOM 842 O O . ALA A 1 123 ? 0.304 -3.466 -4.872 1.00 97.56 123 ALA A O 1
ATOM 843 N N . VAL A 1 124 ? -0.186 -5.161 -3.483 1.00 97.69 124 VAL A N 1
ATOM 844 C CA . VAL A 1 124 ? 0.408 -6.211 -4.330 1.00 97.69 124 VAL A CA 1
ATOM 845 C C . VAL A 1 124 ? -0.364 -6.365 -5.638 1.00 97.69 124 VAL A C 1
ATOM 847 O O . VAL A 1 124 ? 0.252 -6.428 -6.699 1.00 97.69 124 VAL A O 1
ATOM 850 N N . ILE A 1 125 ? -1.696 -6.391 -5.576 1.00 97.75 125 ILE A N 1
ATOM 851 C CA . ILE A 1 125 ? -2.550 -6.518 -6.763 1.00 97.75 125 ILE A CA 1
ATOM 852 C C . ILE A 1 125 ? -2.409 -5.281 -7.652 1.00 97.75 125 ILE A C 1
ATOM 854 O O . ILE A 1 125 ? -2.221 -5.418 -8.857 1.00 97.75 125 ILE A O 1
ATOM 858 N N . ALA A 1 126 ? -2.402 -4.081 -7.067 1.00 97.00 126 ALA A N 1
ATOM 859 C CA . ALA A 1 126 ? -2.171 -2.843 -7.803 1.00 97.00 126 ALA A CA 1
ATOM 860 C C . ALA A 1 126 ? -0.794 -2.808 -8.482 1.00 97.00 126 ALA A C 1
ATOM 862 O O . ALA A 1 126 ? -0.672 -2.358 -9.622 1.00 97.00 126 ALA A O 1
ATOM 863 N N . ASP A 1 127 ? 0.250 -3.305 -7.815 1.00 94.44 127 ASP A N 1
ATOM 864 C CA . ASP A 1 127 ? 1.581 -3.415 -8.411 1.00 94.44 127 ASP A CA 1
ATOM 865 C C . ASP A 1 127 ? 1.606 -4.402 -9.584 1.00 94.44 127 ASP A C 1
ATOM 867 O O . ASP A 1 127 ? 2.137 -4.072 -10.644 1.00 94.44 127 ASP A O 1
ATOM 871 N N . ALA A 1 128 ? 0.969 -5.565 -9.429 1.00 93.06 128 ALA A N 1
ATOM 872 C CA . ALA A 1 128 ? 0.840 -6.556 -10.492 1.00 93.06 128 ALA A CA 1
ATOM 873 C C . ALA A 1 128 ? 0.033 -6.019 -11.686 1.00 93.06 128 ALA A C 1
ATOM 875 O O . ALA A 1 128 ? 0.447 -6.184 -12.831 1.00 93.06 128 ALA A O 1
ATOM 876 N N . ALA A 1 129 ? -1.071 -5.312 -11.433 1.00 92.62 129 ALA A N 1
ATOM 877 C CA . ALA A 1 129 ? -1.919 -4.737 -12.473 1.00 92.62 129 ALA A CA 1
ATOM 878 C C . ALA A 1 129 ? -1.187 -3.680 -13.319 1.00 92.62 129 ALA A C 1
ATOM 880 O O . ALA A 1 129 ? -1.349 -3.647 -14.539 1.00 92.62 129 ALA A O 1
ATOM 881 N N . ARG A 1 130 ? -0.319 -2.860 -12.704 1.00 90.50 130 ARG A N 1
ATOM 882 C CA . ARG A 1 130 ? 0.546 -1.905 -13.431 1.00 90.50 130 ARG A CA 1
ATOM 883 C C . ARG A 1 130 ? 1.585 -2.585 -14.325 1.00 90.50 130 ARG A C 1
ATOM 885 O O . ARG A 1 130 ? 2.101 -1.954 -15.245 1.00 90.50 130 ARG A O 1
ATOM 892 N N . GLN A 1 131 ? 1.924 -3.836 -14.030 1.00 87.06 131 GLN A N 1
ATOM 893 C CA . GLN A 1 131 ? 2.905 -4.622 -14.778 1.00 87.06 131 GLN A CA 1
ATOM 894 C C . GLN A 1 131 ? 2.266 -5.458 -15.893 1.00 87.06 131 GLN A C 1
ATOM 896 O O . GLN A 1 131 ? 2.998 -6.074 -16.667 1.00 87.06 131 GLN A O 1
ATOM 901 N N . LEU A 1 132 ? 0.930 -5.478 -15.993 1.00 87.12 132 LEU A N 1
ATOM 902 C CA . LEU A 1 132 ? 0.232 -6.211 -17.043 1.00 87.12 132 LEU A CA 1
ATOM 903 C C . LEU A 1 132 ? 0.503 -5.607 -18.431 1.00 87.12 132 LEU A C 1
ATOM 905 O O . LEU A 1 132 ? 0.470 -4.378 -18.565 1.00 87.12 132 LEU A O 1
ATOM 909 N N . PRO A 1 133 ? 0.718 -6.448 -19.463 1.00 82.62 133 PRO A N 1
ATOM 910 C CA . PRO A 1 133 ? 0.980 -5.991 -20.823 1.00 82.62 133 PRO A CA 1
ATOM 911 C C . PRO A 1 133 ? -0.105 -5.067 -21.375 1.00 82.62 133 PRO A C 1
ATOM 913 O O . PRO A 1 133 ? -1.298 -5.326 -21.222 1.00 82.62 133 PRO A O 1
ATOM 916 N N . ASP A 1 134 ? 0.311 -4.017 -22.085 1.00 81.69 134 ASP A N 1
ATOM 917 C CA . ASP A 1 134 ? -0.590 -3.057 -22.745 1.00 81.69 134 ASP A CA 1
ATOM 918 C C . ASP A 1 134 ? -1.410 -3.706 -23.887 1.00 81.69 134 ASP A C 1
ATOM 920 O O . ASP A 1 134 ? -2.362 -3.112 -24.378 1.00 81.69 134 ASP A O 1
ATOM 924 N N . SER A 1 135 ? -1.066 -4.940 -24.282 1.00 81.25 135 SER A N 1
ATOM 925 C CA . SER A 1 135 ? -1.806 -5.783 -25.230 1.00 81.25 135 SER A CA 1
ATOM 926 C C . SER A 1 135 ? -3.087 -6.396 -24.648 1.00 81.25 135 SER A C 1
ATOM 928 O O . SER A 1 135 ? -3.939 -6.830 -25.422 1.00 81.25 135 SER A O 1
ATOM 930 N N . LEU A 1 136 ? -3.233 -6.430 -23.316 1.00 84.56 136 LEU A N 1
ATOM 931 C CA . LEU A 1 136 ? -4.444 -6.913 -22.655 1.00 84.56 136 LEU A CA 1
ATOM 932 C C . LEU A 1 136 ? -5.526 -5.834 -22.638 1.00 84.56 136 LEU A C 1
ATOM 934 O O . LEU A 1 136 ? -5.280 -4.717 -22.167 1.00 84.56 136 LEU A O 1
ATOM 938 N N . ASP A 1 137 ? -6.727 -6.206 -23.076 1.00 89.06 137 ASP A N 1
ATOM 939 C CA . ASP A 1 137 ? -7.913 -5.359 -22.970 1.00 89.06 137 ASP A CA 1
ATOM 940 C C . ASP A 1 137 ? -8.437 -5.263 -21.521 1.00 89.06 137 ASP A C 1
ATOM 942 O O . ASP A 1 137 ? -7.986 -5.968 -20.609 1.00 89.06 137 ASP A O 1
ATOM 946 N N . ASP A 1 138 ? -9.397 -4.366 -21.290 1.00 89.31 138 ASP A N 1
ATOM 947 C CA . ASP A 1 138 ? -9.949 -4.116 -19.953 1.00 89.31 138 ASP A CA 1
ATOM 948 C C . ASP A 1 138 ? -10.653 -5.347 -19.358 1.00 89.31 138 ASP A C 1
ATOM 950 O O . ASP A 1 138 ? -10.590 -5.571 -18.147 1.00 89.31 138 ASP A O 1
ATOM 954 N N . ALA A 1 139 ? -11.282 -6.182 -20.191 1.00 90.56 139 ALA A N 1
ATOM 955 C CA . ALA A 1 139 ? -11.957 -7.394 -19.734 1.00 90.56 139 ALA A CA 1
ATOM 956 C C . ALA A 1 139 ? -10.940 -8.442 -19.257 1.00 90.56 139 ALA A C 1
ATOM 958 O O . ALA A 1 139 ? -11.094 -9.028 -18.185 1.00 90.56 139 ALA A O 1
ATOM 959 N N . GLN A 1 140 ? -9.858 -8.636 -20.011 1.00 90.06 140 GLN A N 1
ATOM 960 C CA . GLN A 1 140 ? -8.746 -9.509 -19.650 1.00 90.06 140 GLN A CA 1
ATOM 961 C C . GLN A 1 140 ? -8.035 -9.018 -18.387 1.00 90.06 140 GLN A C 1
ATOM 963 O O . GLN A 1 140 ? -7.719 -9.821 -17.507 1.00 90.06 140 GLN A O 1
ATOM 968 N N . ARG A 1 141 ? -7.825 -7.702 -18.253 1.00 91.88 141 ARG A N 1
ATOM 969 C CA . ARG A 1 141 ? -7.279 -7.094 -17.029 1.00 91.88 141 ARG A CA 1
ATOM 970 C C . ARG A 1 141 ? -8.184 -7.342 -15.822 1.00 91.88 141 ARG A C 1
ATOM 972 O O . ARG A 1 141 ? -7.667 -7.703 -14.766 1.00 91.88 141 ARG A O 1
ATOM 979 N N . GLY A 1 142 ? -9.503 -7.238 -15.993 1.00 93.12 142 GLY A N 1
ATOM 980 C CA . GLY A 1 142 ? -10.489 -7.576 -14.962 1.00 93.12 142 GLY A CA 1
ATOM 981 C C . GLY A 1 142 ? -10.417 -9.041 -14.520 1.00 93.12 142 GLY A C 1
ATOM 982 O O . GLY A 1 142 ? -10.366 -9.318 -13.325 1.00 93.12 142 GLY A O 1
ATOM 983 N N . ILE A 1 143 ? -10.296 -9.985 -15.460 1.00 93.81 143 ILE A N 1
ATOM 984 C CA . ILE A 1 143 ? -10.134 -11.418 -15.142 1.00 93.81 143 ILE A CA 1
ATOM 985 C C . ILE A 1 143 ? -8.862 -11.663 -14.315 1.00 93.81 143 ILE A C 1
ATOM 987 O O . ILE A 1 143 ? -8.871 -12.442 -13.357 1.00 93.81 143 ILE A O 1
ATOM 991 N N . VAL A 1 144 ? -7.753 -11.005 -14.670 1.00 93.56 144 VAL A N 1
ATOM 992 C CA . VAL A 1 144 ? -6.503 -11.118 -13.906 1.00 93.56 144 VAL A CA 1
ATOM 993 C C . VAL A 1 144 ? -6.665 -10.536 -12.504 1.00 93.56 144 VAL A C 1
ATOM 995 O O . VAL A 1 144 ? -6.228 -11.160 -11.536 1.00 93.56 144 VAL A O 1
ATOM 998 N N . GLU A 1 145 ? -7.300 -9.371 -12.383 1.00 96.62 145 GLU A N 1
ATOM 999 C CA . GLU A 1 145 ? -7.591 -8.754 -11.092 1.00 96.62 145 GLU A CA 1
ATOM 1000 C C . GLU A 1 145 ? -8.402 -9.698 -10.194 1.00 96.62 145 GLU A C 1
ATOM 1002 O O . GLU A 1 145 ? -7.976 -9.993 -9.076 1.00 96.62 145 GLU A O 1
ATOM 1007 N N . GLU A 1 146 ? -9.527 -10.217 -10.686 1.00 97.56 146 GLU A N 1
ATOM 1008 C CA . GLU A 1 146 ? -10.391 -11.142 -9.946 1.00 97.56 146 GLU A CA 1
ATOM 1009 C C . GLU A 1 146 ? -9.629 -12.398 -9.509 1.00 97.56 146 GLU A C 1
ATOM 1011 O O . GLU A 1 146 ? -9.710 -12.809 -8.350 1.00 97.56 146 GLU A O 1
ATOM 1016 N N . SER A 1 147 ? -8.810 -12.969 -10.397 1.00 96.44 147 SER A N 1
ATOM 1017 C CA . SER A 1 147 ? -7.977 -14.129 -10.069 1.00 96.44 147 SER A CA 1
ATOM 1018 C C . SER A 1 147 ? -6.974 -13.836 -8.948 1.00 96.44 147 SER A C 1
ATOM 1020 O O . SER A 1 147 ? -6.765 -14.675 -8.065 1.00 96.44 147 SER A O 1
ATOM 1022 N N . LEU A 1 148 ? -6.348 -12.656 -8.953 1.00 96.88 148 LEU A N 1
ATOM 1023 C CA . LEU A 1 148 ? -5.422 -12.248 -7.898 1.00 96.88 148 LEU A CA 1
ATOM 1024 C C . LEU A 1 148 ? -6.148 -11.973 -6.574 1.00 96.88 148 LEU A C 1
ATOM 1026 O O . LEU A 1 148 ? -5.619 -12.320 -5.518 1.00 96.88 148 LEU A O 1
ATOM 1030 N N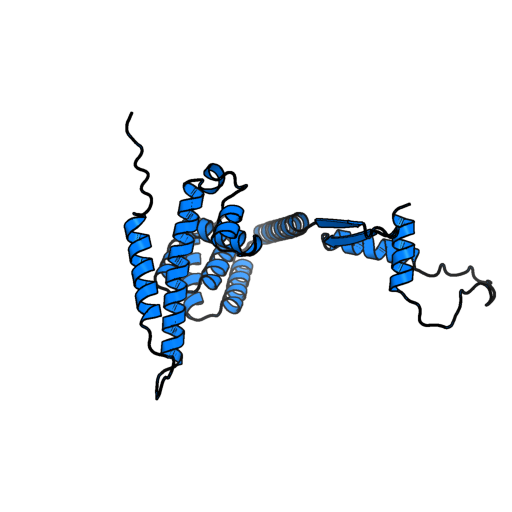 . VAL A 1 149 ? -7.357 -11.406 -6.619 1.00 98.25 149 VAL A N 1
ATOM 1031 C CA . VAL A 1 149 ? -8.210 -11.212 -5.436 1.00 98.25 149 VAL A CA 1
ATOM 1032 C C . VAL A 1 149 ? -8.596 -12.553 -4.814 1.00 98.25 149 VAL A C 1
ATOM 1034 O O . VAL A 1 149 ? -8.505 -12.697 -3.596 1.00 98.25 149 VAL A O 1
ATOM 1037 N N . GLU A 1 150 ? -8.976 -13.553 -5.613 1.00 98.00 150 GLU A N 1
ATOM 1038 C CA . GLU A 1 150 ? -9.277 -14.893 -5.093 1.00 98.00 150 GLU A CA 1
ATOM 1039 C C . GLU A 1 150 ? -8.054 -15.540 -4.432 1.00 98.00 150 GLU A C 1
ATOM 1041 O O . GLU A 1 150 ? -8.152 -16.078 -3.328 1.00 98.00 150 GLU A O 1
ATOM 1046 N N . GLN A 1 151 ? -6.873 -15.426 -5.045 1.00 97.44 151 GLN A N 1
ATOM 1047 C CA . GLN A 1 151 ? -5.626 -15.923 -4.452 1.00 97.44 151 GLN A CA 1
ATOM 1048 C C . GLN A 1 151 ? -5.286 -15.208 -3.132 1.00 97.44 151 GLN A C 1
ATOM 1050 O O . GLN A 1 151 ? -4.867 -15.853 -2.167 1.00 97.44 151 GLN A O 1
ATOM 1055 N N . ALA A 1 152 ? -5.523 -13.895 -3.054 1.00 97.31 152 ALA A N 1
ATOM 1056 C CA . ALA A 1 152 ? -5.269 -13.073 -1.870 1.00 97.31 152 ALA A CA 1
ATOM 1057 C C . ALA A 1 152 ? -6.105 -13.463 -0.638 1.00 97.31 152 ALA A C 1
ATOM 1059 O O . ALA A 1 152 ? -5.764 -13.076 0.474 1.00 97.31 152 ALA A O 1
ATOM 1060 N N . LYS A 1 153 ? -7.185 -14.239 -0.803 1.00 95.19 153 LYS A N 1
ATOM 1061 C CA . LYS A 1 153 ? -7.980 -14.750 0.330 1.00 95.19 153 LYS A CA 1
ATOM 1062 C C . LYS A 1 153 ? -7.271 -15.856 1.115 1.00 95.19 153 LYS A C 1
ATOM 1064 O O . LYS A 1 153 ? -7.700 -16.186 2.217 1.00 95.19 153 LYS A O 1
ATOM 1069 N N . THR A 1 154 ? -6.240 -16.471 0.535 1.00 95.62 154 THR A N 1
ATOM 1070 C CA . THR A 1 154 ? -5.564 -17.649 1.111 1.00 95.62 154 THR A CA 1
ATOM 1071 C C . THR A 1 154 ? -4.056 -17.481 1.248 1.00 95.62 154 THR A C 1
ATOM 1073 O O . THR A 1 154 ? -3.454 -18.091 2.128 1.00 95.62 154 THR A O 1
ATOM 1076 N N . LEU A 1 155 ? -3.440 -16.669 0.389 1.00 95.75 155 LEU A N 1
ATOM 1077 C CA . LEU A 1 155 ? -2.011 -16.383 0.422 1.00 95.75 155 LEU A CA 1
ATOM 1078 C C . LEU A 1 155 ? -1.731 -15.143 1.262 1.00 95.75 155 LEU A C 1
ATOM 1080 O O . LEU A 1 155 ? -2.534 -14.222 1.269 1.00 95.75 155 LEU A O 1
ATOM 1084 N N . ASP A 1 156 ? -0.564 -15.093 1.903 1.00 95.69 156 ASP A N 1
ATOM 1085 C CA . ASP A 1 156 ? -0.038 -13.843 2.453 1.00 95.69 156 ASP A CA 1
ATOM 1086 C C . ASP A 1 156 ? 0.458 -12.894 1.330 1.00 95.69 156 ASP A C 1
ATOM 1088 O O . ASP A 1 156 ? 0.683 -13.332 0.189 1.00 95.69 156 ASP A O 1
ATOM 1092 N N . PRO A 1 157 ? 0.695 -11.596 1.615 1.00 94.94 157 PRO A N 1
ATOM 1093 C CA . PRO A 1 157 ? 1.105 -10.631 0.593 1.00 94.94 157 PRO A CA 1
ATOM 1094 C C . PRO A 1 157 ? 2.443 -10.957 -0.088 1.00 94.94 157 PRO A C 1
ATOM 1096 O O . PRO A 1 157 ? 2.645 -10.632 -1.263 1.00 94.94 157 PRO A O 1
ATOM 1099 N N . ALA A 1 158 ? 3.386 -11.589 0.615 1.00 92.75 158 ALA A N 1
ATOM 1100 C CA . ALA A 1 158 ? 4.682 -11.958 0.053 1.00 92.75 158 ALA A CA 1
ATOM 1101 C C . ALA A 1 158 ? 4.550 -13.147 -0.911 1.00 92.75 158 ALA A C 1
ATOM 1103 O O . ALA A 1 158 ? 5.112 -13.120 -2.014 1.00 92.75 158 ALA A O 1
ATOM 1104 N N . ALA A 1 159 ? 3.764 -14.155 -0.535 1.00 94.69 159 ALA A N 1
ATOM 1105 C CA . ALA A 1 159 ? 3.421 -15.296 -1.369 1.00 94.69 159 ALA A CA 1
ATOM 1106 C C . ALA A 1 159 ? 2.627 -14.864 -2.609 1.00 94.69 159 ALA A C 1
ATOM 1108 O O . ALA A 1 159 ? 2.980 -15.267 -3.722 1.00 94.69 159 ALA A O 1
ATOM 1109 N N . LEU A 1 160 ? 1.633 -13.983 -2.446 1.00 97.19 160 LEU A N 1
ATOM 1110 C CA . LEU A 1 160 ? 0.869 -13.420 -3.560 1.00 97.19 160 LEU A CA 1
ATOM 1111 C C . LEU A 1 160 ? 1.780 -12.664 -4.530 1.00 97.19 160 LEU A C 1
ATOM 1113 O O . LEU A 1 160 ? 1.714 -12.896 -5.733 1.00 97.19 160 LEU A O 1
ATOM 1117 N N . ARG A 1 161 ? 2.697 -11.826 -4.028 1.00 94.31 161 ARG A N 1
ATOM 1118 C CA . ARG A 1 161 ? 3.658 -11.091 -4.868 1.00 94.31 161 ARG A CA 1
ATOM 1119 C C . ARG A 1 161 ? 4.520 -12.037 -5.705 1.00 94.31 161 ARG A C 1
ATOM 1121 O O . ARG A 1 161 ? 4.747 -11.792 -6.888 1.00 94.31 161 ARG A O 1
ATOM 1128 N N . LYS A 1 162 ? 4.975 -13.145 -5.112 1.00 92.31 162 LYS A N 1
ATOM 1129 C CA . LYS A 1 162 ? 5.747 -14.174 -5.821 1.00 92.31 162 LYS A CA 1
ATOM 1130 C C . LYS A 1 162 ? 4.909 -14.887 -6.887 1.00 92.31 162 LYS A C 1
ATOM 1132 O O . LYS A 1 162 ? 5.429 -15.156 -7.968 1.00 92.31 162 LYS A O 1
ATOM 1137 N N . GLN A 1 163 ? 3.646 -15.199 -6.597 1.00 91.44 163 GLN A N 1
ATOM 1138 C CA . GLN A 1 163 ? 2.737 -15.827 -7.562 1.00 91.44 163 GLN A CA 1
ATOM 1139 C C . GLN A 1 163 ? 2.389 -14.884 -8.714 1.00 91.44 163 GLN A C 1
ATOM 1141 O O . GLN A 1 163 ? 2.533 -15.277 -9.869 1.00 91.44 163 GLN A O 1
ATOM 1146 N N . ALA A 1 164 ? 2.036 -13.632 -8.415 1.00 90.31 164 ALA A N 1
ATOM 1147 C CA . ALA A 1 164 ? 1.738 -12.606 -9.408 1.00 90.31 164 ALA A CA 1
ATOM 1148 C C . ALA A 1 164 ? 2.921 -12.391 -10.360 1.00 90.31 164 ALA A C 1
ATOM 1150 O O . ALA A 1 164 ? 2.755 -12.456 -11.575 1.00 90.31 164 ALA A O 1
ATOM 1151 N N . ARG A 1 165 ? 4.141 -12.260 -9.821 1.00 88.06 165 ARG A N 1
ATOM 1152 C CA . ARG A 1 165 ? 5.360 -12.157 -10.633 1.00 88.06 165 ARG A CA 1
ATOM 1153 C C . ARG A 1 165 ? 5.548 -13.366 -11.555 1.00 88.06 165 ARG A C 1
ATOM 1155 O O . ARG A 1 165 ? 5.801 -13.198 -12.741 1.00 88.06 165 ARG A O 1
ATOM 1162 N N . ARG A 1 166 ? 5.386 -14.587 -11.035 1.00 85.81 166 ARG A N 1
ATOM 1163 C CA . ARG A 1 166 ? 5.490 -15.816 -11.844 1.00 85.81 166 ARG A CA 1
ATOM 1164 C C . ARG A 1 166 ? 4.400 -15.914 -12.908 1.00 85.81 166 ARG A C 1
ATOM 1166 O O . ARG A 1 166 ? 4.632 -16.507 -13.954 1.00 85.81 166 ARG A O 1
ATOM 1173 N N . ALA A 1 167 ? 3.198 -15.415 -12.634 1.00 84.12 167 ALA A N 1
ATOM 1174 C CA . ALA A 1 167 ? 2.119 -15.371 -13.614 1.00 84.12 167 ALA A CA 1
ATOM 1175 C C . ALA A 1 167 ? 2.462 -14.398 -14.751 1.00 84.12 167 ALA A C 1
ATOM 1177 O O . ALA A 1 167 ? 2.380 -14.785 -15.913 1.00 84.12 167 ALA A O 1
ATOM 1178 N N . LEU A 1 168 ? 2.949 -13.200 -14.416 1.00 82.62 168 LEU A N 1
ATOM 1179 C CA . LEU A 1 168 ? 3.409 -12.205 -15.388 1.00 82.62 168 LEU A CA 1
ATOM 1180 C C . LEU A 1 168 ? 4.553 -12.740 -16.263 1.00 82.62 168 LEU A C 1
ATOM 1182 O O . LEU A 1 168 ? 4.494 -12.614 -17.482 1.00 82.62 168 LEU A O 1
ATOM 1186 N N . GLU A 1 169 ? 5.537 -13.423 -15.670 1.00 80.06 169 GLU A N 1
ATOM 1187 C CA . GLU A 1 169 ? 6.661 -14.042 -16.397 1.00 80.06 169 GLU A CA 1
ATOM 1188 C C . GLU A 1 169 ? 6.221 -15.122 -17.406 1.00 80.06 169 GLU A C 1
ATOM 1190 O O . GLU A 1 169 ? 6.927 -15.362 -18.380 1.00 80.06 169 GLU A O 1
ATOM 1195 N N . ARG A 1 170 ? 5.069 -15.780 -17.200 1.00 77.50 170 ARG A N 1
ATOM 1196 C CA . ARG A 1 170 ? 4.540 -16.797 -18.134 1.00 77.50 170 ARG A CA 1
ATOM 1197 C C . ARG A 1 170 ? 3.733 -16.205 -19.284 1.00 77.50 170 ARG A C 1
ATOM 1199 O O . ARG A 1 170 ? 3.653 -16.830 -20.336 1.00 77.50 170 ARG A O 1
ATOM 1206 N N . VAL A 1 171 ? 3.082 -15.068 -19.049 1.00 67.56 171 VAL A N 1
ATOM 1207 C CA . VAL A 1 171 ? 2.191 -14.418 -20.022 1.00 67.56 171 VAL A CA 1
ATOM 1208 C C . VAL A 1 171 ? 2.960 -13.434 -20.903 1.00 67.56 171 VAL A C 1
ATOM 1210 O O . VAL A 1 171 ? 2.576 -13.224 -22.048 1.00 67.56 171 VAL A O 1
ATOM 1213 N N . ALA A 1 172 ? 4.060 -12.864 -20.405 1.00 63.66 172 ALA A N 1
ATOM 1214 C CA . ALA A 1 172 ? 4.881 -11.943 -21.176 1.00 63.66 172 ALA A CA 1
ATOM 1215 C C . ALA A 1 172 ? 5.516 -12.639 -22.393 1.00 63.66 172 ALA A C 1
ATOM 1217 O O . ALA A 1 172 ? 6.284 -13.596 -22.261 1.00 63.66 172 ALA A O 1
ATOM 1218 N N . THR A 1 173 ? 5.241 -12.123 -23.593 1.00 65.50 173 THR A N 1
ATOM 1219 C CA . THR A 1 173 ? 6.018 -12.465 -24.793 1.00 65.50 173 THR A CA 1
ATOM 1220 C C . THR A 1 173 ? 7.464 -11.968 -24.654 1.00 65.50 173 THR A C 1
ATOM 1222 O O . THR A 1 173 ? 7.754 -11.099 -23.834 1.00 65.50 173 THR A O 1
ATOM 1225 N N . ARG A 1 174 ? 8.406 -12.482 -25.463 1.00 56.59 174 ARG A N 1
ATOM 1226 C CA . ARG A 1 174 ? 9.834 -12.097 -25.385 1.00 56.59 174 ARG A CA 1
ATOM 1227 C C . ARG A 1 174 ? 10.051 -10.578 -25.492 1.00 56.59 174 ARG A C 1
ATOM 1229 O O . ARG A 1 174 ? 10.829 -10.019 -24.733 1.00 56.59 174 ARG A O 1
ATOM 1236 N N . GLU A 1 175 ? 9.307 -9.907 -26.367 1.00 56.41 175 GLU A N 1
ATOM 1237 C CA . GLU A 1 175 ? 9.370 -8.449 -26.550 1.00 56.41 175 GLU A CA 1
ATOM 1238 C C . GLU A 1 175 ? 8.714 -7.670 -25.395 1.00 56.41 175 GLU A C 1
ATOM 1240 O O . GLU A 1 175 ? 9.130 -6.560 -25.063 1.00 56.41 175 GLU A O 1
ATOM 1245 N N . GLU A 1 176 ? 7.692 -8.236 -24.750 1.00 58.81 176 GLU A N 1
ATOM 1246 C CA . GLU A 1 176 ? 7.059 -7.651 -23.562 1.00 58.81 176 GLU A CA 1
ATOM 1247 C C . GLU A 1 176 ? 7.903 -7.855 -22.304 1.00 58.81 176 GLU A C 1
ATOM 1249 O O . GLU A 1 176 ? 7.947 -6.959 -21.465 1.00 58.81 176 GLU A O 1
ATOM 1254 N N . ALA A 1 177 ? 8.615 -8.978 -22.198 1.00 57.69 177 ALA A N 1
ATOM 1255 C CA . ALA A 1 177 ? 9.594 -9.226 -21.147 1.00 57.69 177 ALA A CA 1
ATOM 1256 C C . ALA A 1 177 ? 10.752 -8.219 -21.228 1.00 57.69 177 ALA A C 1
ATOM 1258 O O . ALA A 1 177 ? 11.130 -7.653 -20.202 1.00 57.69 177 ALA A O 1
ATOM 1259 N N . ASP A 1 178 ? 11.239 -7.917 -22.436 1.00 57.75 178 ASP A N 1
ATOM 1260 C CA . ASP A 1 178 ? 12.277 -6.904 -22.655 1.00 57.75 178 ASP A CA 1
ATOM 1261 C C . ASP A 1 178 ? 11.766 -5.491 -22.310 1.00 57.75 178 ASP A C 1
ATOM 1263 O O . ASP A 1 178 ? 12.413 -4.765 -21.553 1.00 57.75 178 ASP A O 1
ATOM 1267 N N . ARG A 1 179 ? 10.554 -5.109 -22.752 1.00 59.97 179 ARG A N 1
ATOM 1268 C CA . ARG A 1 179 ? 9.930 -3.820 -22.372 1.00 59.97 179 ARG A CA 1
ATOM 1269 C C . ARG A 1 179 ? 9.641 -3.709 -20.872 1.00 59.97 179 ARG A C 1
ATOM 1271 O O . ARG A 1 179 ? 9.750 -2.618 -20.311 1.00 59.97 179 ARG A O 1
ATOM 1278 N N . HIS A 1 180 ? 9.252 -4.805 -20.224 1.00 56.38 180 HIS A N 1
ATOM 1279 C CA . HIS A 1 180 ? 9.035 -4.873 -18.780 1.00 56.38 180 HIS A CA 1
ATOM 1280 C C . HIS A 1 180 ? 10.355 -4.725 -18.025 1.00 56.38 180 HIS A C 1
ATOM 1282 O O . HIS A 1 180 ? 10.416 -3.943 -17.080 1.00 56.38 180 HIS A O 1
ATOM 1288 N N . HIS A 1 181 ? 11.418 -5.401 -18.466 1.00 57.12 181 HIS A N 1
ATOM 1289 C CA . HIS A 1 181 ? 12.750 -5.251 -17.888 1.00 57.12 181 HIS A CA 1
ATOM 1290 C C . HIS A 1 181 ? 13.231 -3.800 -17.989 1.00 57.12 181 HIS A C 1
ATOM 1292 O O . HIS A 1 181 ? 13.634 -3.211 -16.990 1.00 57.12 181 HIS A O 1
ATOM 1298 N N . ASP A 1 182 ? 13.056 -3.187 -19.158 1.00 62.50 182 ASP A N 1
ATOM 1299 C CA . ASP A 1 182 ? 13.323 -1.773 -19.401 1.00 62.50 182 ASP A CA 1
ATOM 1300 C C . ASP A 1 182 ? 12.510 -0.844 -18.486 1.00 62.50 182 ASP A C 1
ATOM 1302 O O . ASP A 1 182 ? 13.044 0.121 -17.940 1.00 62.50 182 ASP A O 1
ATOM 1306 N N . ARG A 1 183 ? 11.207 -1.102 -18.315 1.00 67.25 183 ARG A N 1
ATOM 1307 C CA . ARG A 1 183 ? 10.316 -0.278 -17.480 1.00 67.25 183 ARG A CA 1
ATOM 1308 C C . ARG A 1 183 ? 10.653 -0.426 -15.997 1.00 67.25 183 ARG A C 1
ATOM 1310 O O . ARG A 1 183 ? 10.742 0.583 -15.310 1.00 67.25 183 ARG A O 1
ATOM 1317 N N . VAL A 1 184 ? 10.891 -1.647 -15.520 1.00 68.75 184 VAL A N 1
ATOM 1318 C CA . VAL A 1 184 ? 11.310 -1.919 -14.137 1.00 68.75 184 VAL A CA 1
ATOM 1319 C C . VAL A 1 184 ? 12.658 -1.270 -13.854 1.00 68.75 184 VAL A C 1
ATOM 1321 O O . VAL A 1 184 ? 12.773 -0.565 -12.857 1.00 68.75 184 VAL A O 1
ATOM 1324 N N . LEU A 1 185 ? 13.640 -1.410 -14.750 1.00 70.12 185 LEU A N 1
ATOM 1325 C CA . LEU A 1 185 ? 14.928 -0.728 -14.624 1.00 70.12 185 LEU A CA 1
ATOM 1326 C C . LEU A 1 185 ? 14.754 0.792 -14.592 1.00 70.12 185 LEU A C 1
ATOM 1328 O O . LEU A 1 185 ? 15.311 1.448 -13.717 1.00 70.12 185 LEU A O 1
ATOM 1332 N N . ARG A 1 186 ? 13.943 1.369 -15.488 1.00 70.81 186 ARG A N 1
ATOM 1333 C CA . ARG A 1 186 ? 13.666 2.816 -15.495 1.00 70.81 186 ARG A CA 1
ATOM 1334 C C . ARG A 1 186 ? 12.978 3.280 -14.214 1.00 70.81 186 ARG A C 1
ATOM 1336 O O . ARG A 1 186 ? 13.362 4.318 -13.684 1.00 70.81 186 ARG A O 1
ATOM 1343 N N . ASP A 1 187 ? 12.010 2.528 -13.698 1.00 72.75 187 ASP A N 1
ATOM 1344 C CA . ASP A 1 187 ? 11.311 2.840 -12.448 1.00 72.75 187 ASP A CA 1
ATOM 1345 C C . ASP A 1 187 ? 12.243 2.714 -11.236 1.00 72.75 187 ASP A C 1
ATOM 1347 O O . ASP A 1 187 ? 12.222 3.562 -10.341 1.00 72.75 187 ASP A O 1
ATOM 1351 N N . GLU A 1 188 ? 13.083 1.681 -11.190 1.00 70.50 188 GLU A N 1
ATOM 1352 C CA . GLU A 1 188 ? 14.100 1.498 -10.153 1.00 70.50 188 GLU A CA 1
ATOM 1353 C C . GLU A 1 188 ? 15.137 2.620 -10.189 1.00 70.50 188 GLU A C 1
ATOM 1355 O O . GLU A 1 188 ? 15.439 3.215 -9.151 1.00 70.50 188 GLU A O 1
ATOM 1360 N N . GLU A 1 189 ? 15.620 2.979 -11.378 1.00 75.50 189 GLU A N 1
ATOM 1361 C CA . GLU A 1 189 ? 16.511 4.115 -11.575 1.00 75.50 189 GLU A CA 1
ATOM 1362 C C . GLU A 1 189 ? 15.844 5.432 -11.177 1.00 75.50 189 GLU A C 1
ATOM 1364 O O . GLU A 1 189 ? 16.459 6.242 -10.486 1.00 75.50 189 GLU A O 1
ATOM 1369 N N . ALA A 1 190 ? 14.591 5.660 -11.575 1.00 70.69 190 ALA A N 1
ATOM 1370 C CA . ALA A 1 190 ? 13.840 6.861 -11.227 1.00 70.69 190 ALA A CA 1
ATOM 1371 C C . ALA A 1 190 ? 13.634 6.961 -9.711 1.00 70.69 190 ALA A C 1
ATOM 1373 O O . ALA A 1 190 ? 13.843 8.025 -9.132 1.00 70.69 190 ALA A O 1
ATOM 1374 N N . ARG A 1 191 ? 13.313 5.850 -9.036 1.00 73.12 191 ARG A N 1
ATOM 1375 C CA . ARG A 1 191 ? 13.203 5.782 -7.570 1.00 73.12 191 ARG A CA 1
ATOM 1376 C C . ARG A 1 191 ? 14.545 6.024 -6.883 1.00 73.12 191 ARG A C 1
ATOM 1378 O O . ARG A 1 191 ? 14.587 6.731 -5.877 1.00 73.12 191 ARG A O 1
ATOM 1385 N N . ALA A 1 192 ? 15.634 5.457 -7.398 1.00 75.56 192 ALA A N 1
ATOM 1386 C CA . ALA A 1 192 ? 16.976 5.681 -6.867 1.00 75.56 192 ALA A CA 1
ATOM 1387 C C . ALA A 1 192 ? 17.407 7.147 -7.039 1.00 75.56 192 ALA A C 1
ATOM 1389 O O . ALA A 1 192 ? 17.915 7.758 -6.097 1.00 75.56 192 ALA A O 1
ATOM 1390 N N . ARG A 1 193 ? 17.127 7.745 -8.206 1.00 78.56 193 ARG A N 1
ATOM 1391 C CA . ARG A 1 193 ? 17.336 9.176 -8.476 1.00 78.56 193 ARG A CA 1
ATOM 1392 C C . ARG A 1 193 ? 16.486 10.046 -7.549 1.00 78.56 193 ARG A C 1
ATOM 1394 O O . ARG A 1 193 ? 17.022 10.950 -6.926 1.00 78.56 193 ARG A O 1
ATOM 1401 N N . ALA A 1 194 ? 15.207 9.729 -7.361 1.00 75.00 194 ALA A N 1
ATOM 1402 C CA . ALA A 1 194 ? 14.316 10.481 -6.474 1.00 75.00 194 ALA A CA 1
ATOM 1403 C C . ALA A 1 194 ? 14.751 10.443 -4.996 1.00 75.00 194 ALA A C 1
ATOM 1405 O O . ALA A 1 194 ? 14.527 11.399 -4.260 1.00 75.00 194 ALA A O 1
ATOM 1406 N N . LYS A 1 195 ? 15.389 9.353 -4.550 1.00 80.12 195 LYS A N 1
ATOM 1407 C CA . LYS A 1 195 ? 15.963 9.230 -3.196 1.00 80.12 195 LYS A CA 1
ATOM 1408 C C . LYS A 1 195 ? 17.344 9.874 -3.054 1.00 80.12 195 LYS A C 1
ATOM 1410 O O . LYS A 1 195 ? 17.890 9.882 -1.951 1.00 80.12 195 LYS A O 1
ATOM 1415 N N . THR A 1 196 ? 17.927 10.369 -4.144 1.00 88.81 196 THR A N 1
ATOM 1416 C CA . THR A 1 196 ? 19.264 10.958 -4.119 1.00 88.81 196 THR A CA 1
ATOM 1417 C C . THR A 1 196 ? 19.238 12.252 -3.322 1.00 88.81 196 THR A C 1
ATOM 1419 O O . THR A 1 196 ? 18.433 13.143 -3.587 1.00 88.81 196 THR A O 1
ATOM 1422 N N . ARG A 1 197 ? 20.109 12.354 -2.320 1.00 90.12 197 ARG A N 1
ATOM 1423 C CA . ARG A 1 197 ? 20.167 13.512 -1.428 1.00 90.12 197 ARG A CA 1
ATOM 1424 C C . ARG A 1 197 ? 21.591 13.725 -0.941 1.00 90.12 197 ARG A C 1
ATOM 1426 O O . ARG A 1 197 ? 22.295 12.758 -0.672 1.00 90.12 197 ARG A O 1
ATOM 1433 N N . LEU A 1 198 ? 21.976 14.986 -0.785 1.00 92.06 198 LEU A N 1
ATOM 1434 C CA . LEU A 1 198 ? 23.213 15.415 -0.143 1.00 92.06 198 LEU A CA 1
ATOM 1435 C C . LEU A 1 198 ? 22.843 16.396 0.969 1.00 92.06 198 LEU A C 1
ATOM 1437 O O . LEU A 1 198 ? 22.125 17.365 0.728 1.00 92.06 198 LEU A O 1
ATOM 1441 N N . THR A 1 199 ? 23.295 16.123 2.186 1.00 88.69 199 THR A N 1
ATOM 1442 C CA . THR A 1 199 ? 23.140 17.013 3.340 1.00 88.69 199 THR A CA 1
ATOM 1443 C C . THR A 1 199 ? 24.508 17.285 3.929 1.00 88.69 199 THR A C 1
ATOM 1445 O O . THR A 1 199 ? 25.251 16.344 4.196 1.00 88.69 199 THR A O 1
ATOM 1448 N N . LEU A 1 200 ? 24.815 18.560 4.129 1.00 90.94 200 LEU A N 1
ATOM 1449 C CA . LEU A 1 200 ? 26.082 19.057 4.645 1.00 90.94 200 LEU A CA 1
ATOM 1450 C C . LEU A 1 200 ? 25.779 19.909 5.880 1.00 90.94 200 LEU A C 1
ATOM 1452 O O . LEU A 1 200 ? 24.862 20.732 5.840 1.00 90.94 200 LEU A O 1
ATOM 1456 N N . HIS A 1 201 ? 26.506 19.681 6.967 1.00 91.31 201 HIS A N 1
ATOM 1457 C CA . HIS A 1 201 ? 26.371 20.415 8.218 1.00 91.31 201 HIS A CA 1
ATOM 1458 C C . HIS A 1 201 ? 27.739 20.932 8.658 1.00 91.31 201 HIS A C 1
ATOM 1460 O O . HIS A 1 201 ? 28.678 20.149 8.789 1.00 91.31 201 HIS A O 1
ATOM 1466 N N . ASP A 1 202 ? 27.839 22.243 8.857 1.00 91.31 202 ASP A N 1
ATOM 1467 C CA . ASP A 1 202 ? 29.030 22.887 9.406 1.00 91.31 202 ASP A CA 1
ATOM 1468 C C . ASP A 1 202 ? 29.088 22.643 10.920 1.00 91.31 202 ASP A C 1
ATOM 1470 O O . ASP A 1 202 ? 28.123 22.937 11.628 1.00 91.31 202 ASP A O 1
ATOM 1474 N N . ASN A 1 203 ? 30.203 22.089 11.400 1.00 91.19 203 ASN A N 1
ATOM 1475 C CA . ASN A 1 203 ? 30.405 21.770 12.812 1.00 91.19 203 ASN A CA 1
ATOM 1476 C C . ASN A 1 203 ? 30.981 22.957 13.617 1.00 91.19 203 ASN A C 1
ATOM 1478 O O . ASN A 1 203 ? 31.132 22.849 14.832 1.00 91.19 203 ASN A O 1
ATOM 1482 N N . ALA A 1 204 ? 31.308 24.080 12.963 1.00 90.38 204 ALA A N 1
ATOM 1483 C CA . ALA A 1 204 ? 31.922 25.278 13.547 1.00 90.38 204 ALA A CA 1
ATOM 1484 C C . ALA A 1 204 ? 33.312 25.071 14.194 1.00 90.38 204 ALA A C 1
ATOM 1486 O O . ALA A 1 204 ? 33.793 25.936 14.927 1.00 90.38 204 ALA A O 1
ATOM 1487 N N . ASP A 1 205 ? 33.989 23.963 13.889 1.00 92.00 205 ASP A N 1
ATOM 1488 C CA . ASP A 1 205 ? 35.364 23.642 14.304 1.00 92.00 205 ASP A CA 1
ATOM 1489 C C . ASP A 1 205 ? 36.344 23.572 13.113 1.00 92.00 205 ASP A C 1
ATOM 1491 O O . ASP A 1 205 ? 37.474 23.103 13.243 1.00 92.00 205 ASP A O 1
ATOM 1495 N N . GLY A 1 206 ? 35.910 24.048 11.940 1.00 90.44 206 GLY A N 1
ATOM 1496 C CA . GLY A 1 206 ? 36.657 23.951 10.685 1.00 90.44 206 GLY A CA 1
ATOM 1497 C C . GLY A 1 206 ? 36.438 22.637 9.929 1.00 90.44 206 GLY A C 1
ATOM 1498 O O . GLY A 1 206 ? 37.032 22.451 8.868 1.00 90.44 206 GLY A O 1
ATOM 1499 N N . THR A 1 207 ? 35.580 21.744 10.432 1.00 90.25 207 THR A N 1
ATOM 1500 C CA . THR A 1 207 ? 35.159 20.524 9.738 1.00 90.25 207 THR A CA 1
ATOM 1501 C C . THR A 1 207 ? 33.698 20.598 9.294 1.00 90.25 207 THR A C 1
ATOM 1503 O O . THR A 1 207 ? 32.876 21.325 9.855 1.00 90.25 207 THR A O 1
ATOM 1506 N N . LEU A 1 208 ? 33.360 19.820 8.264 1.00 90.31 208 LEU A N 1
ATOM 1507 C CA . LEU A 1 208 ? 32.001 19.701 7.752 1.00 90.31 208 LEU A CA 1
ATOM 1508 C C . LEU A 1 208 ? 31.573 18.232 7.785 1.00 90.31 208 LEU A C 1
ATOM 1510 O O . LEU A 1 208 ? 32.252 17.366 7.231 1.00 90.31 208 LEU A O 1
ATOM 1514 N N . THR A 1 209 ? 30.417 17.950 8.386 1.00 90.50 209 THR A N 1
ATOM 1515 C CA . THR A 1 209 ? 29.816 16.611 8.386 1.00 90.50 209 THR A CA 1
ATOM 1516 C C . THR A 1 209 ? 28.840 16.478 7.225 1.00 90.50 209 THR A C 1
ATOM 1518 O O . THR A 1 209 ? 27.834 17.184 7.148 1.00 90.50 209 THR A O 1
ATOM 1521 N N . GLY A 1 210 ? 29.106 15.536 6.322 1.00 88.25 210 GLY A N 1
ATOM 1522 C CA . GLY A 1 210 ? 28.244 15.238 5.183 1.00 88.25 210 GLY A CA 1
ATOM 1523 C C . GLY A 1 210 ? 27.602 13.858 5.277 1.00 88.25 210 GLY A C 1
ATOM 1524 O O . GLY A 1 210 ? 28.259 12.884 5.623 1.00 88.25 210 GLY A O 1
ATOM 1525 N N . HIS A 1 211 ? 26.328 13.764 4.904 1.00 91.00 211 HIS A N 1
ATOM 1526 C CA . HIS A 1 211 ? 25.659 12.496 4.616 1.00 91.00 211 HIS A CA 1
ATOM 1527 C C . HIS A 1 211 ? 25.047 12.572 3.224 1.00 91.00 211 HIS A C 1
ATOM 1529 O O . HIS A 1 211 ? 24.434 13.578 2.857 1.00 91.00 211 HIS A O 1
ATOM 1535 N N . PHE A 1 212 ? 25.189 11.506 2.443 1.00 92.25 212 PHE A N 1
ATOM 1536 C CA . PHE A 1 212 ? 24.578 11.434 1.126 1.00 92.25 212 PHE A CA 1
ATOM 1537 C C . PHE A 1 212 ? 23.947 10.073 0.866 1.00 92.25 212 PHE A C 1
ATOM 1539 O O . PHE A 1 212 ? 24.334 9.046 1.413 1.00 92.25 212 PHE A O 1
ATOM 1546 N N . THR A 1 213 ? 22.949 10.081 -0.004 1.00 92.00 213 THR A N 1
ATOM 1547 C CA . THR A 1 213 ? 22.347 8.898 -0.609 1.00 92.00 213 THR A CA 1
ATOM 1548 C C . THR A 1 213 ? 22.433 9.096 -2.109 1.00 92.00 213 THR A C 1
ATOM 1550 O O . THR A 1 213 ? 21.988 10.123 -2.614 1.00 92.00 213 THR A O 1
ATOM 1553 N N . VAL A 1 214 ? 23.024 8.140 -2.820 1.00 92.88 214 VAL A N 1
ATOM 1554 C CA . VAL A 1 214 ? 23.181 8.169 -4.281 1.00 92.88 214 VAL A CA 1
ATOM 1555 C C . VAL A 1 214 ? 22.769 6.821 -4.870 1.00 92.88 214 VAL A C 1
ATOM 1557 O O . VAL A 1 214 ? 22.775 5.820 -4.146 1.00 92.88 214 VAL A O 1
ATOM 1560 N N . PRO A 1 215 ? 22.434 6.749 -6.171 1.00 92.94 215 PRO A N 1
ATOM 1561 C CA . PRO A 1 215 ? 22.159 5.478 -6.823 1.00 92.94 215 PRO A CA 1
ATOM 1562 C C . PRO A 1 215 ? 23.374 4.550 -6.740 1.00 92.94 215 PRO A C 1
ATOM 1564 O O . PRO A 1 215 ? 24.519 5.005 -6.767 1.00 92.94 215 PRO A O 1
ATOM 1567 N N . THR A 1 216 ? 23.132 3.240 -6.695 1.00 86.94 216 THR A N 1
ATOM 1568 C CA . THR A 1 216 ? 24.174 2.219 -6.487 1.00 86.94 216 THR A CA 1
ATOM 1569 C C . THR A 1 216 ? 25.335 2.338 -7.474 1.00 86.94 216 THR A C 1
ATOM 1571 O O . THR A 1 216 ? 26.487 2.191 -7.076 1.00 86.94 216 THR A O 1
ATOM 1574 N N . ILE A 1 217 ? 25.053 2.666 -8.741 1.00 89.69 217 ILE A N 1
ATOM 1575 C CA . ILE A 1 217 ? 26.081 2.871 -9.774 1.00 89.69 217 ILE A CA 1
ATOM 1576 C C . ILE A 1 217 ? 27.007 4.036 -9.395 1.00 89.69 217 ILE A C 1
ATOM 1578 O O . ILE A 1 217 ? 28.227 3.881 -9.404 1.00 89.69 217 ILE A O 1
ATOM 1582 N N . ALA A 1 218 ? 26.445 5.180 -8.995 1.00 89.81 218 ALA A N 1
ATOM 1583 C CA . ALA A 1 218 ? 27.223 6.340 -8.563 1.00 89.81 218 ALA A CA 1
ATOM 1584 C C . ALA A 1 218 ? 28.017 6.048 -7.277 1.00 89.81 218 ALA A C 1
ATOM 1586 O O . ALA A 1 218 ? 29.191 6.402 -7.182 1.00 89.81 218 ALA A O 1
ATOM 1587 N N . GLY A 1 219 ? 27.420 5.330 -6.320 1.00 90.81 219 GLY A N 1
ATOM 1588 C CA . GLY A 1 219 ? 28.108 4.893 -5.101 1.00 90.81 219 GLY A CA 1
ATOM 1589 C C . GLY A 1 219 ? 29.271 3.933 -5.379 1.00 90.81 219 GLY A C 1
ATOM 1590 O O . GLY A 1 219 ? 30.331 4.052 -4.767 1.00 90.81 219 GLY A O 1
ATOM 1591 N N . ALA A 1 220 ? 29.115 3.015 -6.337 1.00 90.12 220 ALA A N 1
ATOM 1592 C CA . ALA A 1 220 ? 30.178 2.108 -6.760 1.00 90.12 220 ALA A CA 1
ATOM 1593 C C . ALA A 1 220 ? 31.339 2.857 -7.435 1.00 90.12 220 ALA A C 1
ATOM 1595 O O . ALA A 1 220 ? 32.499 2.538 -7.171 1.00 90.12 220 ALA A O 1
ATOM 1596 N N . ILE A 1 221 ? 31.038 3.872 -8.255 1.00 91.56 221 ILE A N 1
ATOM 1597 C CA . ILE A 1 221 ? 32.047 4.759 -8.851 1.00 91.56 221 ILE A CA 1
ATOM 1598 C C . ILE A 1 221 ? 32.814 5.493 -7.750 1.00 91.56 221 ILE A C 1
ATOM 1600 O O . ILE A 1 221 ? 34.037 5.389 -7.703 1.00 91.56 221 ILE A O 1
ATOM 1604 N N . LEU A 1 222 ? 32.115 6.155 -6.823 1.00 89.75 222 LEU A N 1
ATOM 1605 C CA . LEU A 1 222 ? 32.741 6.879 -5.714 1.00 89.75 222 LEU A CA 1
ATOM 1606 C C . LEU A 1 222 ? 33.637 5.961 -4.871 1.00 89.75 222 LEU A C 1
ATOM 1608 O O . LEU A 1 222 ? 34.798 6.279 -4.623 1.00 89.75 222 LEU A O 1
ATOM 1612 N N . LYS A 1 223 ? 33.133 4.777 -4.498 1.00 88.06 223 LYS A N 1
ATOM 1613 C CA . LYS A 1 223 ? 33.899 3.781 -3.738 1.00 88.06 223 LYS A CA 1
ATOM 1614 C C . LYS A 1 223 ? 35.155 3.331 -4.484 1.00 88.06 223 LYS A C 1
ATOM 1616 O O . LYS A 1 223 ? 36.198 3.142 -3.862 1.00 88.06 223 LYS A O 1
ATOM 1621 N N . LYS A 1 224 ? 35.070 3.157 -5.807 1.00 90.94 224 LYS A N 1
ATOM 1622 C CA . LYS A 1 224 ? 36.214 2.780 -6.644 1.00 90.94 224 LYS A CA 1
ATOM 1623 C C . LYS A 1 224 ? 37.252 3.899 -6.712 1.00 90.94 224 LYS A C 1
ATOM 1625 O O . LYS A 1 224 ? 38.430 3.607 -6.549 1.00 90.94 224 LYS A O 1
ATOM 1630 N N . VAL A 1 225 ? 36.823 5.145 -6.912 1.00 90.56 225 VAL A N 1
ATOM 1631 C CA . VAL A 1 225 ? 37.712 6.316 -6.972 1.00 90.56 225 VAL A CA 1
ATOM 1632 C C . VAL A 1 225 ? 38.448 6.505 -5.643 1.00 90.56 225 VAL A C 1
ATOM 1634 O O . VAL A 1 225 ? 39.676 6.521 -5.631 1.00 90.56 225 VAL A O 1
ATOM 1637 N N . ILE A 1 226 ? 37.727 6.520 -4.515 1.00 88.06 226 ILE A N 1
ATOM 1638 C CA . ILE A 1 226 ? 38.340 6.606 -3.176 1.00 88.06 226 ILE A CA 1
ATOM 1639 C C . ILE A 1 226 ? 39.282 5.416 -2.944 1.00 88.06 226 ILE A C 1
ATOM 1641 O O . ILE A 1 226 ? 40.412 5.585 -2.497 1.00 88.06 226 ILE A O 1
ATOM 1645 N N . GLY A 1 227 ? 38.859 4.198 -3.297 1.00 83.56 227 GLY A N 1
ATOM 1646 C CA . GLY A 1 227 ? 39.691 3.002 -3.157 1.00 83.56 227 GLY A CA 1
ATOM 1647 C C . GLY A 1 227 ? 40.992 3.053 -3.969 1.00 83.56 227 GLY A C 1
ATOM 1648 O O . GLY A 1 227 ? 42.009 2.529 -3.515 1.00 83.56 227 GLY A O 1
ATOM 1649 N N . GLN A 1 228 ? 40.990 3.692 -5.142 1.00 86.00 228 GLN A N 1
ATOM 1650 C CA . GLN A 1 228 ? 42.196 3.901 -5.950 1.00 86.00 228 GLN A CA 1
ATOM 1651 C C . GLN A 1 228 ? 43.158 4.907 -5.312 1.00 86.00 228 GLN A C 1
ATOM 1653 O O . GLN A 1 228 ? 44.364 4.674 -5.355 1.00 86.00 228 GLN A O 1
ATOM 1658 N N . LEU A 1 229 ? 42.640 5.971 -4.696 1.00 81.94 229 LEU A N 1
ATOM 1659 C CA . LEU A 1 229 ? 43.445 6.968 -3.980 1.00 81.94 229 LEU A CA 1
ATOM 1660 C C . LEU A 1 229 ? 44.085 6.382 -2.712 1.00 81.94 229 LEU A C 1
ATOM 1662 O O . LEU A 1 229 ? 45.261 6.610 -2.449 1.00 81.94 229 LEU A O 1
ATOM 1666 N N . VAL A 1 230 ? 43.350 5.538 -1.979 1.00 82.62 230 VAL A N 1
ATOM 1667 C CA . VAL A 1 230 ? 43.847 4.876 -0.756 1.00 82.62 230 VAL A CA 1
ATOM 1668 C C . VAL A 1 230 ? 44.768 3.681 -1.057 1.00 82.62 230 VAL A C 1
ATOM 1670 O O . VAL A 1 230 ? 45.496 3.213 -0.177 1.00 82.62 230 VAL A O 1
ATOM 1673 N N . SER A 1 231 ? 44.753 3.148 -2.283 1.00 74.50 231 SER A N 1
ATOM 1674 C CA . SER A 1 231 ? 45.564 1.977 -2.634 1.00 74.50 231 SER A CA 1
ATOM 1675 C C . SER A 1 231 ? 47.059 2.305 -2.540 1.00 74.50 231 SER A C 1
ATOM 1677 O O . SER A 1 231 ? 47.508 3.254 -3.187 1.00 74.50 231 SER A O 1
ATOM 1679 N N . PRO A 1 232 ? 47.868 1.507 -1.810 1.00 61.31 232 PRO A N 1
ATOM 1680 C CA . PRO A 1 232 ? 49.308 1.706 -1.775 1.00 61.31 232 PRO A CA 1
ATOM 1681 C C . PRO A 1 232 ? 49.829 1.620 -3.206 1.00 61.31 232 PRO A C 1
ATOM 1683 O O . PRO A 1 232 ? 49.720 0.570 -3.850 1.00 61.31 232 PRO A O 1
ATOM 1686 N N . ARG A 1 233 ? 50.368 2.723 -3.734 1.00 59.31 233 ARG A N 1
ATOM 1687 C CA . ARG A 1 233 ? 51.040 2.696 -5.033 1.00 59.31 233 ARG A CA 1
ATOM 1688 C C . ARG A 1 233 ? 52.157 1.672 -4.899 1.00 59.31 233 ARG A C 1
ATOM 1690 O O . ARG A 1 233 ? 53.081 1.877 -4.116 1.00 59.31 233 ARG A O 1
ATOM 1697 N N . ARG A 1 234 ? 52.033 0.539 -5.602 1.00 50.91 234 ARG A N 1
ATOM 1698 C CA . ARG A 1 234 ? 53.079 -0.487 -5.661 1.00 50.91 234 ARG A CA 1
ATOM 1699 C C . ARG A 1 234 ? 54.386 0.232 -5.980 1.00 50.91 234 ARG A C 1
ATOM 1701 O O . ARG A 1 234 ? 54.527 0.786 -7.070 1.00 50.91 234 ARG A O 1
ATOM 1708 N N . GLY A 1 235 ? 55.300 0.258 -5.010 1.00 49.25 235 GLY A N 1
ATOM 1709 C CA . GLY A 1 235 ? 56.655 0.734 -5.233 1.00 49.25 235 GLY A CA 1
ATOM 1710 C C . GLY A 1 235 ? 57.215 0.009 -6.452 1.00 49.25 235 GLY A C 1
ATOM 1711 O O . GLY A 1 235 ? 56.984 -1.192 -6.622 1.00 49.25 235 GLY A O 1
ATOM 1712 N N . LYS A 1 236 ? 57.887 0.749 -7.339 1.00 48.19 236 LYS A N 1
ATOM 1713 C CA . LYS A 1 236 ? 58.613 0.159 -8.470 1.00 48.19 236 LYS A CA 1
ATOM 1714 C C . LYS A 1 236 ? 59.457 -1.017 -7.955 1.00 48.19 236 LYS A C 1
ATOM 1716 O O . LYS A 1 236 ? 60.021 -0.922 -6.863 1.00 48.19 236 LYS A O 1
ATOM 1721 N N . LEU A 1 237 ? 59.542 -2.108 -8.726 1.00 43.75 237 LEU A N 1
ATOM 1722 C CA . LEU A 1 237 ? 60.437 -3.232 -8.417 1.00 43.75 237 LEU A CA 1
ATOM 1723 C C . LEU A 1 237 ? 61.837 -2.674 -8.094 1.00 43.75 237 LEU A C 1
ATOM 1725 O O . LEU A 1 237 ? 62.461 -2.069 -8.964 1.00 43.75 237 LEU A O 1
ATOM 1729 N N . GLY A 1 238 ? 62.289 -2.831 -6.845 1.00 52.72 238 GLY A N 1
ATOM 1730 C CA . GLY A 1 238 ? 63.578 -2.321 -6.353 1.00 52.72 238 GLY A CA 1
ATOM 1731 C C . GLY A 1 238 ? 63.513 -1.279 -5.225 1.00 52.72 238 GLY A C 1
ATOM 1732 O O . GLY A 1 238 ? 64.558 -0.875 -4.726 1.00 52.72 238 GLY A O 1
ATOM 1733 N N . ALA A 1 239 ? 62.326 -0.848 -4.792 1.00 50.34 239 ALA A N 1
ATOM 1734 C CA . ALA A 1 239 ? 62.170 0.031 -3.630 1.00 50.34 239 ALA A CA 1
ATOM 1735 C C . ALA A 1 239 ? 62.534 -0.696 -2.314 1.00 50.34 239 ALA A C 1
ATOM 1737 O O . ALA A 1 239 ? 62.003 -1.772 -2.036 1.00 50.34 239 ALA A O 1
ATOM 1738 N N . SER A 1 240 ? 63.446 -0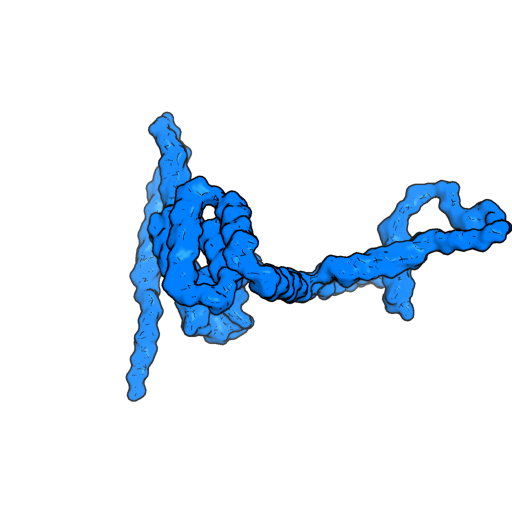.132 -1.509 1.00 50.66 240 SER A N 1
ATOM 1739 C CA . SER A 1 240 ? 63.847 -0.720 -0.219 1.00 50.66 240 SER A CA 1
ATOM 1740 C C . SER A 1 240 ? 62.704 -0.672 0.804 1.00 50.66 240 SER A C 1
ATOM 1742 O O . SER A 1 240 ? 61.783 0.132 0.673 1.00 50.66 240 SER A O 1
ATOM 1744 N N . LEU A 1 241 ? 62.788 -1.492 1.861 1.00 51.25 241 LEU A N 1
ATOM 1745 C CA . LEU A 1 241 ? 61.833 -1.549 2.987 1.00 51.25 241 LEU A CA 1
ATOM 1746 C C . LEU A 1 241 ? 61.563 -0.190 3.679 1.00 51.25 241 LEU A C 1
ATOM 1748 O O . LEU A 1 241 ? 60.628 -0.083 4.462 1.00 51.25 241 LEU A O 1
ATOM 1752 N N . ALA A 1 242 ? 62.342 0.856 3.375 1.00 49.25 242 ALA A N 1
ATOM 1753 C CA . ALA A 1 242 ? 62.108 2.230 3.826 1.00 49.25 242 ALA A CA 1
ATOM 1754 C C . ALA A 1 242 ? 61.108 3.021 2.948 1.00 49.25 242 ALA A C 1
ATOM 1756 O O . ALA A 1 242 ? 60.696 4.114 3.321 1.00 49.25 242 ALA A O 1
ATOM 1757 N N . GLN A 1 243 ? 60.733 2.497 1.775 1.00 49.22 243 GLN A N 1
ATOM 1758 C CA . GLN A 1 243 ? 59.750 3.084 0.847 1.00 49.22 243 GLN A CA 1
ATOM 1759 C C . GLN A 1 243 ? 58.401 2.354 0.866 1.00 49.22 243 GLN A C 1
ATOM 1761 O O . GLN A 1 243 ? 57.415 2.833 0.305 1.00 49.22 243 GLN A O 1
ATOM 1766 N N . THR A 1 244 ? 58.335 1.192 1.510 1.00 49.22 244 THR A N 1
ATOM 1767 C CA . THR A 1 244 ? 57.074 0.591 1.930 1.00 49.22 244 THR A CA 1
ATOM 1768 C C . THR A 1 244 ? 56.635 1.331 3.182 1.00 49.22 244 THR A C 1
ATOM 1770 O O . THR A 1 244 ? 57.289 1.221 4.214 1.00 49.22 244 THR A O 1
ATOM 1773 N N . GLY A 1 245 ? 55.580 2.144 3.067 1.00 52.84 245 GLY A N 1
ATOM 1774 C CA . GLY A 1 245 ? 55.001 2.871 4.200 1.00 52.84 245 GLY A CA 1
ATOM 1775 C C . GLY A 1 245 ? 54.758 1.964 5.417 1.00 52.84 245 GLY A C 1
ATOM 1776 O O . GLY A 1 245 ? 54.726 0.740 5.271 1.00 52.84 245 GLY A O 1
ATOM 1777 N N . PRO A 1 246 ? 54.597 2.551 6.614 1.00 47.53 246 PRO A N 1
ATOM 1778 C CA . PRO A 1 246 ? 54.774 1.857 7.884 1.00 47.53 246 PRO A CA 1
ATOM 1779 C C . PRO A 1 246 ? 53.970 0.553 7.950 1.00 47.53 246 PRO A C 1
ATOM 1781 O O . PRO A 1 246 ? 52.740 0.549 7.892 1.00 47.53 246 PRO A O 1
ATOM 1784 N N . THR A 1 247 ? 54.689 -0.565 8.056 1.00 54.12 247 THR A N 1
ATOM 1785 C CA . THR A 1 247 ? 54.147 -1.879 8.408 1.00 54.12 247 THR A CA 1
ATOM 1786 C C . THR A 1 247 ? 54.088 -1.989 9.926 1.00 54.12 247 THR A C 1
ATOM 1788 O O . TH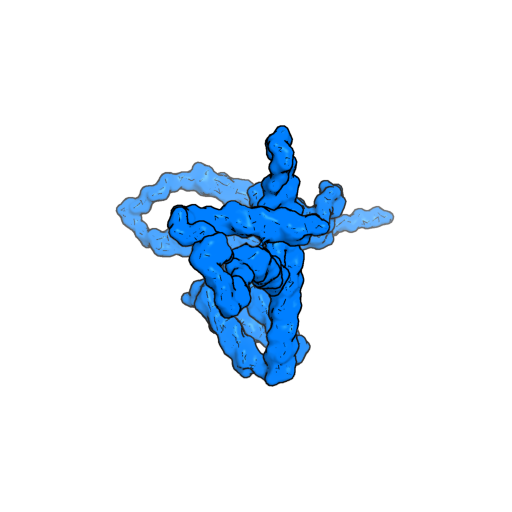R A 1 247 ? 55.069 -2.382 10.550 1.00 54.12 247 THR A O 1
ATOM 1791 N N . GLY A 1 248 ? 52.936 -1.638 10.501 1.00 51.31 248 GLY A N 1
ATOM 1792 C CA . GLY A 1 248 ? 52.609 -1.906 11.904 1.00 51.31 248 GLY A CA 1
ATOM 1793 C C . GLY A 1 248 ? 51.990 -0.716 12.630 1.00 51.31 248 GLY A C 1
ATOM 1794 O O . GLY A 1 248 ? 52.716 0.130 13.127 1.00 51.31 248 GLY A O 1
ATOM 1795 N N . ASP A 1 249 ? 50.659 -0.662 12.616 1.00 46.88 249 ASP A N 1
ATOM 1796 C CA . ASP A 1 249 ? 49.723 -0.227 13.668 1.00 46.88 249 ASP A CA 1
ATOM 1797 C C . ASP A 1 249 ? 48.354 -0.079 12.993 1.00 46.88 249 ASP A C 1
ATOM 1799 O O . ASP A 1 249 ? 48.290 0.203 11.795 1.00 46.88 249 ASP A O 1
ATOM 1803 N N . ALA A 1 250 ? 47.269 -0.403 13.703 1.00 54.44 250 ALA A N 1
ATOM 1804 C CA . ALA A 1 250 ? 45.920 -0.550 13.152 1.00 54.44 250 ALA A CA 1
ATOM 1805 C C . ALA A 1 250 ? 45.581 0.582 12.167 1.00 54.44 250 ALA A C 1
ATOM 1807 O O . ALA A 1 250 ? 45.331 1.714 12.570 1.00 54.44 250 ALA A O 1
ATOM 1808 N N . VAL A 1 251 ? 45.622 0.281 10.864 1.00 61.16 251 VAL A N 1
ATOM 1809 C CA . VAL A 1 251 ? 45.347 1.271 9.824 1.00 61.16 251 VAL A CA 1
ATOM 1810 C C . VAL A 1 251 ? 43.907 1.712 10.016 1.00 61.16 251 VAL A C 1
ATOM 1812 O O . VAL A 1 251 ? 42.992 0.936 9.734 1.00 61.16 251 VAL A O 1
ATOM 1815 N N . ASP A 1 252 ? 43.710 2.943 10.492 1.00 77.62 252 ASP A N 1
ATOM 1816 C CA . ASP A 1 252 ? 42.394 3.564 10.501 1.00 77.62 252 ASP A CA 1
ATOM 1817 C C . ASP A 1 252 ? 42.003 3.838 9.050 1.00 77.62 252 ASP A C 1
ATOM 1819 O O . ASP A 1 252 ? 42.320 4.853 8.423 1.00 77.62 252 ASP A O 1
ATOM 1823 N N . TRP A 1 253 ? 41.370 2.823 8.480 1.00 78.62 253 TRP A N 1
ATOM 1824 C CA . TRP A 1 253 ? 40.947 2.813 7.101 1.00 78.62 253 TRP A CA 1
ATOM 1825 C C . TRP A 1 253 ? 39.885 3.885 6.848 1.00 78.62 253 TRP A C 1
ATOM 1827 O O . TRP A 1 253 ? 39.839 4.426 5.747 1.00 78.62 253 TRP A O 1
ATOM 1837 N N . ALA A 1 254 ? 39.091 4.247 7.863 1.00 81.31 254 ALA A N 1
ATOM 1838 C CA . ALA A 1 254 ? 38.120 5.328 7.760 1.00 81.31 254 ALA A CA 1
ATOM 1839 C C . ALA A 1 254 ? 38.821 6.690 7.664 1.00 81.31 254 ALA A C 1
ATOM 1841 O O . ALA A 1 254 ? 38.472 7.487 6.794 1.00 81.31 254 ALA A O 1
ATOM 1842 N N . HIS A 1 255 ? 39.861 6.924 8.471 1.00 83.50 255 HIS A N 1
ATOM 1843 C CA . HIS A 1 255 ? 40.662 8.148 8.386 1.00 83.50 255 HIS A CA 1
ATOM 1844 C C . HIS A 1 255 ? 41.334 8.308 7.013 1.00 83.50 255 HIS A C 1
ATOM 1846 O O . HIS A 1 255 ? 41.168 9.339 6.364 1.00 83.50 255 HIS A O 1
ATOM 1852 N N . ARG A 1 256 ? 41.994 7.258 6.497 1.00 82.75 256 ARG A N 1
ATOM 1853 C CA . ARG A 1 256 ? 42.611 7.296 5.153 1.00 82.75 256 ARG A CA 1
ATOM 1854 C C . ARG A 1 256 ? 41.600 7.510 4.031 1.00 82.75 256 ARG A C 1
ATOM 1856 O O . ARG A 1 256 ? 41.901 8.187 3.052 1.00 82.75 256 ARG A O 1
ATOM 1863 N N . GLN A 1 257 ? 40.410 6.923 4.145 1.00 84.44 257 GLN A N 1
ATOM 1864 C CA . GLN A 1 257 ? 39.331 7.200 3.200 1.00 84.44 257 GLN A CA 1
ATOM 1865 C C . GLN A 1 257 ? 38.854 8.648 3.273 1.00 84.44 257 GLN A C 1
ATOM 1867 O O . GLN A 1 257 ? 38.539 9.213 2.229 1.00 84.44 257 GLN A O 1
ATOM 1872 N N . GLY A 1 258 ? 38.823 9.245 4.467 1.00 86.81 258 GLY A N 1
ATOM 1873 C CA . GLY A 1 258 ? 38.508 10.659 4.666 1.00 86.81 258 GLY A CA 1
ATOM 1874 C C . GLY A 1 258 ? 39.538 11.592 4.025 1.00 86.81 258 GLY A C 1
ATOM 1875 O O . GLY A 1 258 ? 39.156 12.527 3.322 1.00 86.81 258 GLY A O 1
ATOM 1876 N N . GLU A 1 259 ? 40.833 11.307 4.180 1.00 87.62 259 GLU A N 1
ATOM 1877 C CA . GLU A 1 259 ? 41.897 12.063 3.502 1.00 87.62 259 GLU A CA 1
ATOM 1878 C C . GLU A 1 259 ? 41.799 11.931 1.977 1.00 87.62 259 GLU A C 1
ATOM 1880 O O . GLU A 1 259 ? 41.796 12.936 1.271 1.00 87.62 259 GLU A O 1
ATOM 1885 N N . ALA A 1 260 ? 41.613 10.712 1.462 1.00 86.81 260 ALA A N 1
ATOM 1886 C CA . ALA A 1 260 ? 41.424 10.478 0.030 1.00 86.81 260 ALA A CA 1
ATOM 1887 C C . ALA A 1 260 ? 40.152 11.142 -0.524 1.00 86.81 260 ALA A C 1
ATOM 1889 O O . ALA A 1 260 ? 40.130 11.610 -1.659 1.00 86.81 260 ALA A O 1
ATOM 1890 N N . PHE A 1 261 ? 39.076 11.192 0.263 1.00 88.44 261 PHE A N 1
ATOM 1891 C CA . PHE A 1 261 ? 37.871 11.932 -0.099 1.00 88.44 261 PHE A CA 1
ATOM 1892 C C . PHE A 1 261 ? 38.126 13.444 -0.125 1.00 88.44 261 PHE A C 1
ATOM 1894 O O . PHE A 1 261 ? 37.591 14.128 -0.989 1.00 88.44 261 PHE A O 1
ATOM 1901 N N . THR A 1 262 ? 38.975 13.958 0.766 1.00 88.00 262 THR A N 1
ATOM 1902 C CA . THR A 1 262 ? 39.386 15.369 0.767 1.00 88.00 262 THR A CA 1
ATOM 1903 C C . THR A 1 262 ? 40.244 15.698 -0.456 1.00 88.00 262 THR A C 1
ATOM 1905 O O . THR A 1 262 ? 39.986 16.704 -1.108 1.00 88.00 262 THR A O 1
ATOM 1908 N N . GLU A 1 263 ? 41.195 14.829 -0.820 1.00 87.31 263 GLU A N 1
ATOM 1909 C CA . GLU A 1 263 ? 41.993 14.949 -2.054 1.00 87.31 263 GLU A CA 1
ATOM 1910 C C . GLU A 1 263 ? 41.103 14.932 -3.304 1.00 87.31 263 GLU A C 1
ATOM 1912 O O . GLU A 1 263 ? 41.331 15.702 -4.226 1.00 87.31 263 GLU A O 1
ATOM 1917 N N . LEU A 1 264 ? 40.050 14.108 -3.328 1.00 88.50 264 LEU A N 1
ATOM 1918 C CA . LEU A 1 264 ? 39.099 14.053 -4.445 1.00 88.50 264 LEU A CA 1
ATOM 1919 C C . LEU A 1 264 ? 38.313 15.363 -4.650 1.00 88.50 264 LEU A C 1
ATOM 1921 O O . LEU A 1 264 ? 37.817 15.607 -5.750 1.00 88.50 264 LEU A O 1
ATOM 1925 N N . LEU A 1 265 ? 38.135 16.162 -3.595 1.00 84.44 265 LEU A N 1
ATOM 1926 C CA . LEU A 1 265 ? 37.383 17.419 -3.636 1.00 84.44 265 LEU A CA 1
ATOM 1927 C C . LEU A 1 265 ? 38.249 18.639 -4.000 1.00 84.44 265 LEU A C 1
ATOM 1929 O O . LEU A 1 265 ? 37.690 19.726 -4.156 1.00 84.44 265 LEU A O 1
ATOM 1933 N N . GLN A 1 266 ? 39.572 18.469 -4.112 1.00 76.69 266 GLN A N 1
ATOM 1934 C CA . GLN A 1 266 ? 40.547 19.505 -4.480 1.00 76.69 266 GLN A CA 1
ATOM 1935 C C . GLN A 1 266 ? 40.944 19.400 -5.955 1.00 76.69 266 GLN A C 1
ATOM 1937 O O . GLN A 1 266 ? 41.106 20.475 -6.577 1.00 76.69 266 GLN A O 1
#

Radius of gyration: 27.44 Å; chains: 1; bounding box: 89×50×56 Å

Sequence (266 aa):
MSALLDLHPDAAGVLGMLAGVHALLDDAPGVELVSGDYATAVREVDRAVARLQAVRLALVAAADRAEVAAGSGMSGTGAWLSKQTRTTGAAAASQVALAGALASLPATGAALRHGTVSAEHAAVIADAARQLPDSLDDAQRGIVEESLVEQAKTLDPAALRKQARRALERVATREEADRHHDRVLRDEEARARAKTRLTLHDNADGTLTGHFTVPTIAGAILKKVIGQLVSPRRGKLGASLAQTGPTGDAVDWAHRQGEAFTELLQ

Foldseek 3Di:
DDDPPPCDPPVCVVVVVVVVVVVCVVPDDPPDPVDDDVVVVVLVVLLVVLLVLLVVLLVLLVCQVVQVCVVVVHPGSLRVQCVVVVHDSVVSVLSSLLSVLVVLQVLLSVCSNRSLAHSLLSSLLSVLLVLDDPPDDSVRSNVSSNVLSVVRNPDDSVRSNVVSVVVSVVPQDPVSVVVSVVVVVVVLQVVQVVQWDKDWADPVPPDIDIDTRHRPVVVVVLCVQLCVQLDDPPDDVPDDPVSPPDDDDPPPVVVSSVVSVVVVVD

pLDDT: mean 83.47, std 15.89, range [33.09, 98.5]